Protein AF-A0A931JUG2-F1 (afdb_monomer_lite)

Radius of gyration: 24.31 Å; chains: 1; bounding box: 67×38×61 Å

Sequence (208 aa):
MTGSAPKPSRPRKLMSGTVVGLIVGVFFTAPLVTIIGTASPLVIGTLVIGGIVVSAGVQTYLRQRELDAGERPRWWPLQSVPLATPRERAMRRLIRINLGVIGLAVGVMLVSVLQFHHPAGAIAGVPIIWLSVMVMLAITTKLSAAHYAALQQLRREGYRVCPGCEYDLQAQPPGPGVCPECGRAFDEAGLRERWERIYELLQRKPGP

Structure (mmCIF, N/CA/C/O backbone):
data_AF-A0A931JUG2-F1
#
_entry.id   AF-A0A931JUG2-F1
#
loop_
_atom_site.group_PDB
_atom_site.id
_atom_site.type_symbol
_atom_site.label_atom_id
_atom_site.label_alt_id
_atom_site.label_comp_id
_atom_site.label_asym_id
_atom_site.label_entity_id
_atom_site.label_seq_id
_atom_site.pdbx_PDB_ins_code
_atom_site.Cartn_x
_atom_site.Cartn_y
_atom_site.Cartn_z
_atom_site.occupancy
_atom_site.B_iso_or_equiv
_atom_site.auth_seq_id
_atom_site.auth_comp_id
_atom_site.auth_asym_id
_atom_site.auth_atom_id
_atom_site.pdbx_PDB_model_num
ATOM 1 N N . MET A 1 1 ? -41.102 -17.499 15.505 1.00 44.03 1 MET A N 1
ATOM 2 C CA . MET A 1 1 ? -40.691 -17.306 14.098 1.00 44.03 1 MET A CA 1
ATOM 3 C C . MET A 1 1 ? -39.197 -17.581 14.001 1.00 44.03 1 MET A C 1
ATOM 5 O O . MET A 1 1 ? -38.387 -16.709 14.274 1.00 44.03 1 MET A O 1
ATOM 9 N N . THR A 1 2 ? -38.836 -18.834 13.749 1.00 44.00 2 THR A N 1
ATOM 10 C CA . THR A 1 2 ? -37.457 -19.333 13.703 1.00 44.00 2 THR A CA 1
ATOM 11 C C . THR A 1 2 ? -36.944 -19.232 12.268 1.00 44.00 2 THR A C 1
ATOM 13 O O . THR A 1 2 ? -37.261 -20.062 11.421 1.00 44.00 2 THR A O 1
ATOM 16 N N . GLY A 1 3 ? -36.199 -18.166 11.970 1.00 48.88 3 GLY A N 1
ATOM 17 C CA . GLY A 1 3 ? -35.571 -17.970 10.665 1.00 48.88 3 GLY A CA 1
ATOM 18 C C . GLY A 1 3 ? -34.455 -18.990 10.449 1.00 48.88 3 GLY A C 1
ATOM 19 O O . GLY A 1 3 ? -33.405 -18.910 11.081 1.00 48.88 3 GLY A O 1
ATOM 20 N N . SER A 1 4 ? -34.692 -19.964 9.573 1.00 50.19 4 SER A N 1
ATOM 21 C CA . SER A 1 4 ? -33.701 -20.955 9.157 1.00 50.19 4 SER A CA 1
ATOM 22 C C . SER A 1 4 ? -32.541 -20.280 8.423 1.00 50.19 4 SER A C 1
ATOM 24 O O . SER A 1 4 ? -32.748 -19.624 7.401 1.00 50.19 4 SER A O 1
ATOM 26 N N . ALA A 1 5 ? -31.323 -20.461 8.934 1.00 54.84 5 ALA A N 1
ATOM 27 C CA . ALA A 1 5 ? -30.103 -19.967 8.308 1.00 54.84 5 ALA A CA 1
ATOM 28 C C . ALA A 1 5 ? -29.904 -20.579 6.900 1.00 54.84 5 ALA A C 1
ATOM 30 O O . ALA A 1 5 ? -30.139 -21.778 6.712 1.00 54.84 5 ALA A O 1
ATOM 31 N N . PRO A 1 6 ? -29.468 -19.788 5.901 1.00 58.84 6 PRO A N 1
ATOM 32 C CA . PRO A 1 6 ? -29.265 -20.271 4.540 1.00 58.84 6 PRO A CA 1
ATOM 33 C C . PRO A 1 6 ? -28.102 -21.270 4.465 1.00 58.84 6 PRO A C 1
ATOM 35 O O . PRO A 1 6 ? -27.009 -21.037 4.978 1.00 58.84 6 PRO A O 1
ATOM 38 N N . LYS A 1 7 ? -28.357 -22.400 3.798 1.00 54.00 7 LYS A N 1
ATOM 39 C CA . LYS A 1 7 ? -27.412 -23.506 3.605 1.00 54.00 7 LYS A CA 1
ATOM 40 C C . LYS A 1 7 ? -26.278 -23.067 2.655 1.00 54.00 7 LYS A C 1
ATOM 42 O O . LYS A 1 7 ? -26.589 -22.588 1.562 1.00 54.00 7 LYS A O 1
ATOM 47 N N . PRO A 1 8 ? -24.991 -23.231 3.014 1.00 50.06 8 PRO A N 1
ATOM 48 C CA . PRO A 1 8 ? -23.878 -22.810 2.165 1.00 50.06 8 PRO A CA 1
ATOM 49 C C . PRO A 1 8 ? -23.849 -23.615 0.857 1.00 50.06 8 PRO A C 1
ATOM 51 O O . PRO A 1 8 ? -23.878 -24.850 0.856 1.00 50.06 8 PRO A O 1
ATOM 54 N N . SER A 1 9 ? -23.824 -22.904 -0.271 1.00 61.84 9 SER A N 1
ATOM 55 C CA . SER A 1 9 ? -23.744 -23.480 -1.613 1.00 61.84 9 SER A CA 1
ATOM 56 C C . SER A 1 9 ? -22.363 -24.091 -1.849 1.00 61.84 9 SER A C 1
ATOM 58 O O . SER A 1 9 ? -21.352 -23.417 -1.665 1.00 61.84 9 SER A O 1
ATOM 60 N N . ARG A 1 10 ? -22.317 -25.358 -2.282 1.00 52.53 10 ARG A N 1
ATOM 61 C CA . ARG A 1 10 ? -21.065 -26.065 -2.596 1.00 52.53 10 ARG A CA 1
ATOM 62 C C . ARG A 1 10 ? -20.253 -25.302 -3.659 1.00 52.53 10 ARG A C 1
ATOM 64 O O . ARG A 1 10 ? -20.841 -24.881 -4.659 1.00 52.53 10 ARG A O 1
ATOM 71 N N . PRO A 1 11 ? -18.924 -25.175 -3.499 1.00 47.56 11 PRO A N 1
ATOM 72 C CA . PRO A 1 11 ? -18.083 -24.484 -4.467 1.00 47.56 11 PRO A CA 1
ATOM 73 C C . PRO A 1 11 ? -18.093 -25.218 -5.815 1.00 47.56 11 PRO A C 1
ATOM 75 O O . PRO A 1 11 ? -17.872 -26.431 -5.893 1.00 47.56 11 PRO A O 1
ATOM 78 N N . ARG A 1 12 ? -18.362 -24.471 -6.895 1.00 54.41 12 ARG A N 1
ATOM 79 C CA . ARG A 1 12 ? -18.173 -24.938 -8.276 1.00 54.41 12 ARG A CA 1
ATOM 80 C C . ARG A 1 12 ? -16.692 -25.251 -8.472 1.00 54.41 12 ARG A C 1
ATOM 82 O O . ARG A 1 12 ? -15.850 -24.399 -8.208 1.00 54.41 12 ARG A O 1
ATOM 89 N N . LYS A 1 13 ? -16.388 -26.454 -8.969 1.00 46.09 13 LYS A N 1
ATOM 90 C CA . LYS A 1 13 ? -15.042 -26.841 -9.405 1.00 46.09 13 LYS A CA 1
ATOM 91 C C . LYS A 1 13 ? -14.600 -25.888 -10.520 1.00 46.09 13 LYS A C 1
ATOM 93 O O . LYS A 1 13 ? -15.065 -25.999 -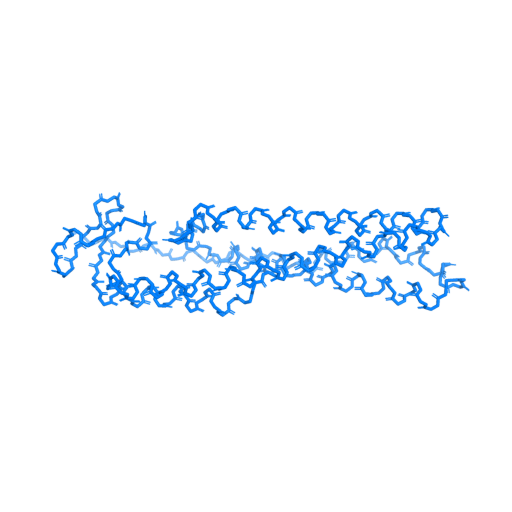11.652 1.00 46.09 13 LYS A O 1
ATOM 98 N N . LEU A 1 14 ? -13.761 -24.920 -10.162 1.00 50.09 14 LEU A N 1
ATOM 99 C CA . LEU A 1 14 ? -13.086 -24.022 -11.088 1.00 50.09 14 LEU A CA 1
ATOM 100 C C . LEU A 1 14 ? -12.082 -24.868 -11.883 1.00 50.09 14 LEU A C 1
ATOM 102 O O . LEU A 1 14 ? -11.294 -25.605 -11.291 1.00 50.09 14 LEU A O 1
ATOM 106 N N . MET A 1 15 ? -12.157 -24.816 -13.214 1.00 44.69 15 MET A N 1
ATOM 107 C CA . MET A 1 15 ? -11.188 -25.471 -14.097 1.00 44.69 15 MET A CA 1
ATOM 108 C C . MET A 1 15 ? -9.774 -25.018 -13.712 1.00 44.69 15 MET A C 1
ATOM 110 O O . MET A 1 15 ? -9.545 -23.824 -13.520 1.00 44.69 15 MET A O 1
ATOM 114 N N . SER A 1 16 ? -8.847 -25.968 -13.552 1.00 46.16 16 SER A N 1
ATOM 115 C CA . SER A 1 16 ? -7.499 -25.671 -13.072 1.00 46.16 16 SER A CA 1
ATOM 116 C C . SER A 1 16 ? -6.763 -24.768 -14.065 1.00 46.16 16 SER A C 1
ATOM 118 O O . SER A 1 16 ? -6.760 -25.009 -15.274 1.00 46.16 16 SER A O 1
ATOM 120 N N . GLY A 1 17 ? -6.096 -23.733 -13.545 1.00 42.34 17 GLY A N 1
ATOM 121 C CA . GLY A 1 17 ? -5.272 -22.780 -14.304 1.00 42.34 17 GLY A CA 1
ATOM 122 C C . GLY A 1 17 ? -4.086 -23.401 -15.060 1.00 42.34 17 GLY A C 1
ATOM 123 O O . GLY A 1 17 ? -3.312 -22.691 -15.695 1.00 42.34 17 GLY A O 1
ATOM 124 N N . THR A 1 18 ? -3.953 -24.727 -15.040 1.00 48.47 18 THR A N 1
ATOM 125 C CA . THR A 1 18 ? -2.921 -25.505 -15.729 1.00 48.47 18 THR A CA 1
ATOM 126 C C . THR A 1 18 ? -3.023 -25.393 -17.255 1.00 48.47 18 THR A C 1
ATOM 128 O O . THR A 1 18 ? -2.007 -25.468 -17.939 1.00 48.47 18 THR A O 1
ATOM 131 N N . VAL A 1 19 ? -4.219 -25.150 -17.805 1.00 48.41 19 VAL A N 1
ATOM 132 C CA . VAL A 1 19 ? -4.425 -25.086 -19.266 1.00 48.41 19 VAL A CA 1
ATOM 133 C C . VAL A 1 19 ? -3.944 -23.757 -19.869 1.00 48.41 19 VAL A C 1
ATOM 135 O O . VAL A 1 19 ? -3.497 -23.726 -21.011 1.00 48.41 19 VAL A O 1
ATOM 138 N N . VAL A 1 20 ? -3.943 -22.660 -19.102 1.00 47.69 20 VAL A N 1
ATOM 139 C CA . VAL A 1 20 ? -3.528 -21.338 -19.617 1.00 47.69 20 VAL A CA 1
ATOM 140 C C . VAL A 1 20 ? -2.001 -21.210 -19.697 1.00 47.69 20 VAL A C 1
ATOM 142 O O . VAL A 1 20 ? -1.489 -20.586 -20.624 1.00 47.69 20 VAL A O 1
ATOM 145 N N . GLY A 1 21 ? -1.254 -21.862 -18.797 1.00 43.41 21 GLY A N 1
ATOM 146 C CA . GLY A 1 21 ? 0.216 -21.872 -18.841 1.00 43.41 21 GLY A CA 1
ATOM 147 C C . GLY A 1 21 ? 0.797 -22.601 -20.060 1.00 43.41 21 GLY A C 1
ATOM 148 O O . GLY A 1 21 ? 1.866 -22.240 -20.545 1.00 43.41 21 GLY A O 1
ATOM 149 N N . LEU A 1 22 ? 0.071 -23.582 -20.602 1.00 46.44 22 LEU A N 1
ATOM 150 C CA . LEU A 1 22 ? 0.542 -24.413 -21.714 1.00 46.44 22 LEU A CA 1
ATOM 151 C C . LEU A 1 22 ? 0.428 -23.712 -23.078 1.00 46.44 22 LEU A C 1
ATOM 153 O O . LEU A 1 22 ? 1.230 -23.974 -23.968 1.00 46.44 22 LEU A O 1
ATOM 157 N N . ILE A 1 23 ? -0.500 -22.761 -23.235 1.00 47.75 23 ILE A N 1
ATOM 158 C CA . ILE A 1 23 ? -0.694 -22.039 -24.506 1.00 47.75 23 ILE A CA 1
ATOM 159 C C . ILE A 1 23 ? 0.359 -20.931 -24.695 1.00 47.75 23 ILE A C 1
ATOM 161 O O . ILE A 1 23 ? 0.773 -20.661 -25.820 1.00 47.75 23 ILE A O 1
ATOM 165 N N . VAL A 1 24 ? 0.871 -20.339 -23.609 1.00 48.78 24 VAL A N 1
ATOM 166 C CA . VAL A 1 24 ? 1.926 -19.308 -23.686 1.00 48.78 24 VAL A CA 1
ATOM 167 C C . VAL A 1 24 ? 3.314 -19.923 -23.934 1.00 48.78 24 VAL A C 1
ATOM 169 O O . VAL A 1 24 ? 4.156 -19.297 -24.572 1.00 48.78 24 VAL A O 1
ATOM 172 N N . GLY A 1 25 ? 3.551 -21.167 -23.501 1.00 44.25 25 GLY A N 1
ATOM 173 C CA . GLY A 1 25 ? 4.847 -21.841 -23.662 1.00 44.25 25 GLY A CA 1
ATOM 174 C C . GLY A 1 25 ? 5.171 -22.314 -25.086 1.00 44.25 25 GLY A C 1
ATOM 175 O O . GLY A 1 25 ? 6.343 -22.423 -25.433 1.00 44.25 25 GLY A O 1
ATOM 176 N N . VAL A 1 26 ? 4.167 -22.576 -25.929 1.00 47.78 26 VAL A N 1
ATOM 177 C CA . VAL A 1 26 ? 4.385 -23.235 -27.235 1.00 47.78 26 VAL A CA 1
ATOM 178 C C . VAL A 1 26 ? 4.682 -22.245 -28.371 1.00 47.78 26 VAL A C 1
ATOM 180 O O . VAL A 1 26 ? 5.360 -22.604 -29.328 1.00 47.78 26 VAL A O 1
ATOM 183 N N . PHE A 1 27 ? 4.282 -20.975 -28.257 1.00 46.78 27 PHE A N 1
ATOM 184 C CA . PHE A 1 27 ? 4.549 -19.979 -29.309 1.00 46.78 27 PHE A CA 1
ATOM 185 C C . PHE A 1 27 ? 5.927 -19.300 -29.222 1.00 46.78 27 PHE A C 1
ATOM 187 O O . PHE A 1 27 ? 6.299 -18.580 -30.144 1.00 46.78 27 PHE A O 1
ATOM 194 N N . PHE A 1 28 ? 6.710 -19.540 -28.162 1.00 47.69 28 PHE A N 1
ATOM 195 C CA . PHE A 1 28 ? 8.000 -18.863 -27.949 1.00 47.69 28 PHE A CA 1
ATOM 196 C C . PHE A 1 28 ? 9.246 -19.730 -28.178 1.00 47.69 28 PHE A C 1
ATOM 198 O O . PHE A 1 28 ? 10.356 -19.203 -28.183 1.00 47.69 28 PHE A O 1
ATOM 205 N N . THR A 1 29 ? 9.108 -21.042 -28.379 1.00 48.44 29 THR A N 1
ATOM 206 C CA . THR A 1 29 ? 10.270 -21.946 -28.464 1.00 48.44 29 THR A CA 1
ATOM 207 C C . THR A 1 29 ? 10.808 -22.137 -29.882 1.00 48.44 29 THR A C 1
ATOM 209 O O . THR A 1 29 ? 11.997 -22.403 -30.038 1.00 48.44 29 THR A O 1
ATOM 212 N N . ALA A 1 30 ? 9.995 -21.939 -30.924 1.00 46.84 30 ALA A N 1
ATOM 213 C CA . ALA A 1 30 ? 10.420 -22.171 -32.307 1.00 46.84 30 ALA A CA 1
ATOM 214 C C . ALA A 1 30 ? 11.448 -21.151 -32.862 1.00 46.84 30 ALA A C 1
ATOM 216 O O . ALA A 1 30 ? 12.361 -21.588 -33.559 1.00 46.84 30 ALA A O 1
ATOM 217 N N . PRO A 1 31 ? 11.401 -19.836 -32.547 1.00 50.91 31 PRO A N 1
ATOM 218 C CA . PRO A 1 31 ? 12.440 -18.901 -32.999 1.00 50.91 31 PRO A CA 1
ATOM 219 C C . PRO A 1 31 ? 13.636 -18.767 -32.035 1.00 50.91 31 PRO A C 1
ATOM 221 O O . PRO A 1 31 ? 14.606 -18.089 -32.366 1.00 50.91 31 PRO A O 1
ATOM 224 N N . LEU A 1 32 ? 13.605 -19.385 -30.845 1.00 49.28 32 LEU A N 1
ATOM 225 C CA . LEU A 1 32 ? 14.649 -19.179 -29.829 1.00 49.28 32 LEU A CA 1
ATOM 226 C C . LEU A 1 32 ? 15.961 -19.914 -30.160 1.00 49.28 32 LEU A C 1
ATOM 228 O O . LEU A 1 32 ? 17.042 -19.432 -29.831 1.00 49.28 32 LEU A O 1
ATOM 232 N N . VAL A 1 33 ? 15.885 -21.067 -30.832 1.00 53.22 33 VAL A N 1
ATOM 233 C CA . VAL A 1 33 ? 17.054 -21.937 -31.067 1.00 53.22 33 VAL A CA 1
ATOM 234 C C . VAL A 1 33 ? 18.042 -21.325 -32.066 1.00 53.22 33 VAL A C 1
ATOM 236 O O . VAL A 1 33 ? 19.247 -21.518 -31.930 1.00 53.22 33 VAL A O 1
ATOM 239 N N . THR A 1 34 ? 17.575 -20.512 -33.015 1.00 55.12 34 THR A N 1
ATOM 240 C CA . THR A 1 34 ? 18.445 -19.842 -33.996 1.00 55.12 34 THR A CA 1
ATOM 241 C C . THR A 1 34 ? 19.162 -18.609 -33.437 1.00 55.12 34 THR A C 1
ATOM 243 O O . THR A 1 34 ? 20.226 -18.260 -33.939 1.00 55.12 34 THR A O 1
ATOM 246 N N . ILE A 1 35 ? 18.644 -17.975 -32.378 1.00 53.97 35 ILE A N 1
ATOM 247 C CA . ILE A 1 35 ? 19.253 -16.775 -31.765 1.00 53.97 35 ILE A CA 1
ATOM 248 C C . ILE A 1 35 ? 20.336 -17.147 -30.732 1.00 53.97 35 ILE A C 1
ATOM 250 O O . ILE A 1 35 ? 21.305 -16.411 -30.544 1.00 53.97 35 ILE A O 1
ATOM 254 N N . ILE A 1 36 ? 20.232 -18.319 -30.095 1.00 53.19 36 ILE A N 1
ATOM 255 C CA . ILE A 1 36 ? 21.192 -18.778 -29.070 1.00 53.19 36 ILE A CA 1
ATOM 256 C C . ILE A 1 36 ? 22.596 -19.031 -29.652 1.00 53.19 36 ILE A C 1
ATOM 258 O O . ILE A 1 36 ? 23.580 -18.941 -28.923 1.00 53.19 36 ILE A O 1
ATOM 262 N N . GLY A 1 37 ? 22.719 -19.276 -30.961 1.00 55.59 37 GLY A N 1
ATOM 263 C CA . GLY A 1 37 ? 24.014 -19.518 -31.606 1.00 55.59 37 GLY A CA 1
ATOM 264 C C . GLY A 1 37 ? 24.953 -18.303 -31.664 1.00 55.59 37 GLY A C 1
ATOM 265 O O . GLY A 1 37 ? 26.159 -18.492 -31.796 1.00 55.59 37 GLY A O 1
ATOM 266 N N . THR A 1 38 ? 24.438 -17.071 -31.561 1.00 60.41 38 THR A N 1
ATOM 267 C CA . THR A 1 38 ? 25.243 -15.835 -31.688 1.00 60.41 38 THR A CA 1
ATOM 268 C C . THR A 1 38 ? 25.063 -14.843 -30.540 1.00 60.41 38 THR A C 1
ATOM 270 O O . THR A 1 38 ? 25.832 -13.886 -30.428 1.00 60.41 38 THR A O 1
ATOM 273 N N . ALA A 1 39 ? 24.076 -15.048 -29.665 1.00 57.44 39 ALA A N 1
ATOM 274 C CA . ALA A 1 39 ? 23.864 -14.184 -28.513 1.00 57.44 39 ALA A CA 1
ATOM 275 C C . ALA A 1 39 ? 24.980 -14.369 -27.471 1.00 57.44 39 ALA A C 1
ATOM 277 O O . ALA A 1 39 ? 25.312 -15.486 -27.076 1.00 57.44 39 ALA A O 1
ATOM 278 N N . SER A 1 40 ? 25.541 -13.261 -26.979 1.00 71.50 40 SER A N 1
ATOM 279 C CA . SER A 1 40 ? 26.502 -13.326 -25.879 1.00 71.50 40 SER A CA 1
ATOM 280 C C . SER A 1 40 ? 25.819 -13.879 -24.615 1.00 71.50 40 SER A C 1
ATOM 282 O O . SER A 1 40 ? 24.638 -13.601 -24.374 1.00 71.50 40 SER A O 1
ATOM 284 N N . PRO A 1 41 ? 26.538 -14.629 -23.761 1.00 69.62 41 PRO A N 1
ATOM 285 C CA . PRO A 1 41 ? 25.971 -15.217 -22.542 1.00 69.62 41 PRO A CA 1
ATOM 286 C C . PRO A 1 41 ? 25.335 -14.176 -21.600 1.00 69.62 41 PRO A C 1
ATOM 288 O O . PRO A 1 41 ? 24.419 -14.497 -20.845 1.00 69.62 41 PRO A O 1
ATOM 291 N N . LEU A 1 42 ? 25.752 -12.907 -21.696 1.00 66.00 42 LEU A N 1
ATOM 292 C CA . LEU A 1 42 ? 25.154 -11.781 -20.972 1.00 66.00 42 LEU A CA 1
ATOM 293 C C . LEU A 1 42 ? 23.707 -11.480 -21.403 1.00 66.00 42 LEU A C 1
ATOM 295 O O . LEU A 1 42 ? 22.870 -11.179 -20.549 1.00 66.00 42 LEU A O 1
ATOM 299 N N . VAL A 1 43 ? 23.395 -11.591 -22.698 1.00 64.88 43 VAL A N 1
ATOM 300 C CA . VAL A 1 43 ? 22.039 -11.367 -23.238 1.00 64.88 43 VAL A CA 1
ATOM 301 C C . VAL A 1 43 ? 21.098 -12.495 -22.813 1.00 64.88 43 VAL A C 1
ATOM 303 O O . VAL A 1 43 ? 19.961 -12.251 -22.408 1.00 64.88 43 VAL A O 1
ATOM 306 N N . ILE A 1 44 ? 21.593 -13.735 -22.826 1.00 68.31 44 ILE A N 1
ATOM 307 C CA . ILE A 1 44 ? 20.825 -14.904 -22.377 1.00 68.31 44 ILE A CA 1
ATOM 308 C C . ILE A 1 44 ? 20.500 -14.774 -20.882 1.00 68.31 44 ILE A C 1
ATOM 310 O O . ILE A 1 44 ? 19.348 -14.948 -20.483 1.00 68.31 44 ILE A O 1
ATOM 314 N N . GLY A 1 45 ? 21.483 -14.384 -20.062 1.00 68.38 45 GLY A N 1
ATOM 315 C CA . GLY A 1 45 ? 21.279 -14.166 -18.629 1.00 68.38 45 GLY A CA 1
ATOM 316 C C . GLY A 1 45 ? 20.218 -13.101 -18.325 1.00 68.38 45 GLY A C 1
ATOM 317 O O . GLY A 1 45 ? 19.359 -13.313 -17.469 1.00 68.38 45 GLY A O 1
ATOM 318 N N . THR A 1 46 ? 20.215 -11.982 -19.055 1.00 65.69 46 THR A N 1
ATOM 319 C CA . THR A 1 46 ? 19.239 -10.897 -18.834 1.00 65.69 46 THR A CA 1
ATOM 320 C C . THR A 1 46 ? 17.817 -11.283 -19.239 1.00 65.69 46 THR A C 1
ATOM 322 O O . THR A 1 46 ? 16.876 -10.948 -18.516 1.00 65.69 46 THR A O 1
ATOM 325 N N . LEU A 1 47 ? 17.640 -12.033 -20.331 1.00 66.62 47 LEU A N 1
ATOM 326 C CA . LEU A 1 47 ? 16.323 -12.531 -20.748 1.00 66.62 47 LEU A CA 1
ATOM 327 C C . LEU A 1 47 ? 15.746 -13.550 -19.759 1.00 66.62 47 LEU A C 1
ATOM 329 O O . LEU A 1 47 ? 14.561 -13.475 -19.427 1.00 66.62 47 LEU A O 1
ATOM 333 N N . VAL A 1 48 ? 16.577 -14.460 -19.242 1.00 71.50 48 VAL A N 1
ATOM 334 C CA . VAL A 1 48 ? 16.152 -15.444 -18.233 1.00 71.50 48 VAL A CA 1
ATOM 335 C C . VAL A 1 48 ? 15.723 -14.742 -16.944 1.00 71.50 48 VAL A C 1
ATOM 337 O O . VAL A 1 48 ? 14.643 -15.023 -16.424 1.00 71.50 48 VAL A O 1
ATOM 340 N N . ILE A 1 49 ? 16.509 -13.774 -16.462 1.00 67.19 49 ILE A N 1
ATOM 341 C CA . ILE A 1 49 ? 16.165 -13.000 -15.258 1.00 67.19 49 ILE A CA 1
ATOM 342 C C . ILE A 1 49 ? 14.869 -12.204 -15.476 1.00 67.19 49 ILE A C 1
ATOM 344 O O . ILE A 1 49 ? 13.982 -12.236 -14.623 1.00 67.19 49 ILE A O 1
ATOM 348 N N . GLY A 1 50 ? 14.712 -11.547 -16.630 1.00 63.69 50 GLY A N 1
ATOM 349 C CA . GLY A 1 50 ? 13.491 -10.813 -16.973 1.00 63.69 50 GLY A CA 1
ATOM 350 C C . GLY A 1 50 ? 12.248 -11.708 -17.016 1.00 63.69 50 GLY A C 1
ATOM 351 O O . GLY A 1 50 ? 11.221 -11.363 -16.430 1.00 63.69 50 GLY A O 1
ATOM 352 N N . GLY A 1 51 ? 12.350 -12.888 -17.635 1.00 66.50 51 GLY A N 1
ATOM 353 C CA . GLY A 1 51 ? 11.265 -13.872 -17.686 1.00 66.50 51 GLY A CA 1
ATOM 354 C C . GLY A 1 51 ? 10.862 -14.388 -16.303 1.00 66.50 51 GLY A C 1
ATOM 355 O O . GLY A 1 51 ? 9.669 -14.502 -16.017 1.00 66.50 51 GLY A O 1
ATOM 356 N N . ILE A 1 52 ? 11.833 -14.628 -15.416 1.00 69.38 52 ILE A N 1
ATOM 357 C CA . ILE A 1 52 ? 11.575 -15.048 -14.030 1.00 69.38 52 ILE A CA 1
ATOM 358 C C . ILE A 1 52 ? 10.842 -13.948 -13.255 1.00 69.38 52 ILE A C 1
ATOM 360 O O . ILE A 1 52 ? 9.855 -14.243 -12.584 1.00 69.38 52 ILE A O 1
ATOM 364 N N . VAL A 1 53 ? 11.263 -12.684 -13.378 1.00 68.06 53 VAL A N 1
ATOM 365 C CA . VAL A 1 53 ? 10.619 -11.553 -12.683 1.00 68.06 53 VAL A CA 1
ATOM 366 C C . VAL A 1 53 ? 9.188 -11.332 -13.178 1.00 68.06 53 VAL A C 1
ATOM 368 O O . VAL A 1 53 ? 8.276 -11.172 -12.366 1.00 68.06 53 VAL A O 1
ATOM 371 N N . VAL A 1 54 ? 8.962 -11.375 -14.496 1.00 67.94 54 VAL A N 1
ATOM 372 C CA . VAL A 1 54 ? 7.616 -11.229 -15.074 1.00 67.94 54 VAL A CA 1
ATOM 373 C C . VAL A 1 54 ? 6.726 -12.406 -14.679 1.00 67.94 54 VAL A C 1
ATOM 375 O O . VAL A 1 54 ? 5.598 -12.190 -14.245 1.00 67.94 54 VAL A O 1
ATOM 378 N N . SER A 1 55 ? 7.229 -13.639 -14.765 1.00 68.50 55 SER A N 1
ATOM 379 C CA . SER A 1 55 ? 6.488 -14.839 -14.359 1.00 68.50 55 SER A CA 1
ATOM 380 C C . SER A 1 55 ? 6.129 -14.807 -12.873 1.00 68.50 55 SER A C 1
ATOM 382 O O . SER A 1 55 ? 4.978 -15.061 -12.520 1.00 68.50 55 SER A O 1
ATOM 384 N N . ALA A 1 56 ? 7.066 -14.405 -12.008 1.00 64.88 56 ALA A N 1
ATOM 385 C CA . ALA A 1 56 ? 6.819 -14.237 -10.581 1.00 64.88 56 ALA A CA 1
ATOM 386 C C . ALA A 1 56 ? 5.748 -13.171 -10.319 1.00 64.88 56 ALA A C 1
ATOM 388 O O . ALA A 1 56 ? 4.829 -13.433 -9.549 1.00 64.88 56 ALA A O 1
ATOM 389 N N . GLY A 1 57 ? 5.813 -12.023 -11.007 1.00 64.00 57 GLY A N 1
ATOM 390 C CA . GLY A 1 57 ? 4.813 -10.954 -10.915 1.00 64.00 57 GLY A CA 1
ATOM 391 C C . GLY A 1 57 ? 3.425 -11.364 -11.421 1.00 64.00 57 GLY A C 1
ATOM 392 O O . GLY A 1 57 ? 2.407 -11.038 -10.808 1.00 64.00 57 GLY A O 1
ATOM 393 N N . VAL A 1 58 ? 3.361 -12.122 -12.519 1.00 66.88 58 VAL A N 1
ATOM 394 C CA . VAL A 1 58 ? 2.104 -12.669 -13.052 1.00 66.88 58 VAL A CA 1
ATOM 395 C C . VAL A 1 58 ? 1.545 -13.737 -12.114 1.00 66.88 58 VAL A C 1
ATOM 397 O O . VAL A 1 58 ? 0.343 -13.739 -11.854 1.00 66.88 58 VAL A O 1
ATOM 400 N N . GLN A 1 59 ? 2.385 -14.608 -11.547 1.00 70.06 59 GLN A N 1
ATOM 401 C CA . GLN A 1 59 ? 1.947 -15.598 -10.564 1.00 70.06 59 GLN A CA 1
ATOM 402 C C . GLN A 1 59 ? 1.443 -14.952 -9.277 1.00 70.06 59 GLN A C 1
ATOM 404 O O . GLN A 1 59 ? 0.393 -15.365 -8.790 1.00 70.06 59 GLN A O 1
ATOM 409 N N . THR A 1 60 ? 2.124 -13.944 -8.725 1.00 69.44 60 THR A N 1
ATOM 410 C CA . THR A 1 60 ? 1.602 -13.219 -7.557 1.00 69.44 60 THR A CA 1
ATOM 411 C C . THR A 1 60 ? 0.305 -12.507 -7.897 1.00 69.44 60 THR A C 1
ATOM 413 O O . THR A 1 60 ? -0.627 -12.582 -7.102 1.00 69.44 60 THR A O 1
ATOM 416 N N . TYR A 1 61 ? 0.181 -11.904 -9.083 1.00 70.44 61 TYR A N 1
ATOM 417 C CA . TYR A 1 61 ? -1.073 -11.297 -9.531 1.00 70.44 61 TYR A CA 1
ATOM 418 C C . TYR A 1 61 ? -2.220 -12.315 -9.640 1.00 70.44 61 TYR A C 1
ATOM 420 O O . TYR A 1 61 ? -3.308 -12.078 -9.113 1.00 70.44 61 TYR A O 1
ATOM 428 N N . LEU A 1 62 ? -1.990 -13.463 -10.280 1.00 69.62 62 LEU A N 1
ATOM 429 C CA . LEU A 1 62 ? -3.000 -14.515 -10.434 1.00 69.62 62 LEU A CA 1
ATOM 430 C C . LEU A 1 62 ? -3.349 -15.166 -9.095 1.00 69.62 62 LEU A C 1
ATOM 432 O O . LEU A 1 62 ? -4.526 -15.374 -8.816 1.00 69.62 62 LEU A O 1
ATOM 436 N N . ARG A 1 63 ? -2.364 -15.395 -8.224 1.00 71.00 63 ARG A N 1
ATOM 437 C CA . ARG A 1 63 ? -2.585 -15.903 -6.866 1.00 71.00 63 ARG A CA 1
ATOM 438 C C . ARG A 1 63 ? -3.372 -14.908 -6.020 1.00 71.00 63 ARG A C 1
ATOM 440 O O . ARG A 1 63 ? -4.272 -15.306 -5.288 1.00 71.00 63 ARG A O 1
ATOM 447 N N . GLN A 1 64 ? -3.087 -13.613 -6.157 1.00 66.56 64 GLN A N 1
ATOM 448 C CA . GLN A 1 64 ? -3.879 -12.556 -5.534 1.00 66.56 64 GLN A CA 1
ATOM 449 C C . GLN A 1 64 ? -5.318 -12.585 -6.061 1.00 66.56 64 GLN A C 1
ATOM 451 O O . GLN A 1 64 ? -6.247 -12.473 -5.272 1.00 66.56 64 GLN A O 1
ATOM 456 N N . ARG A 1 65 ? -5.505 -12.804 -7.370 1.00 66.38 65 ARG A N 1
ATOM 457 C CA . ARG A 1 65 ? -6.818 -12.922 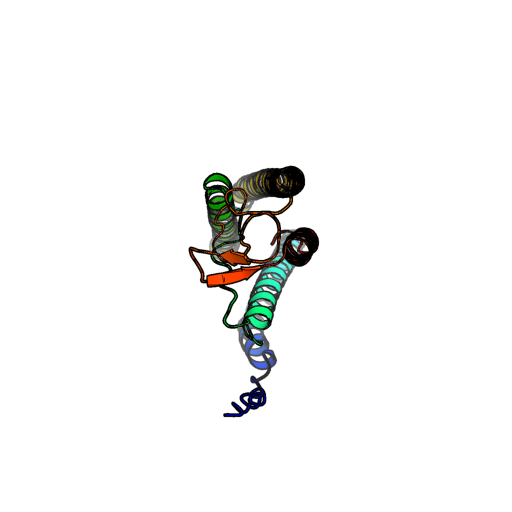-8.019 1.00 66.38 65 ARG A CA 1
ATOM 458 C C . ARG A 1 65 ? -7.597 -14.170 -7.580 1.00 66.38 65 ARG A C 1
ATOM 460 O O . ARG A 1 65 ? -8.815 -14.093 -7.467 1.00 66.38 65 ARG A O 1
ATOM 467 N N . GLU A 1 66 ? -6.929 -15.295 -7.339 1.00 67.69 66 GLU A N 1
ATOM 468 C CA . GLU A 1 66 ? -7.546 -16.534 -6.842 1.00 67.69 66 GLU A CA 1
ATOM 469 C C . GLU A 1 66 ? -7.944 -16.429 -5.366 1.00 67.69 66 GLU A C 1
ATOM 471 O O . GLU A 1 66 ? -9.068 -16.791 -5.016 1.00 67.69 66 GLU A O 1
ATOM 476 N N . LEU A 1 67 ? -7.079 -15.850 -4.522 1.00 59.38 67 LEU A N 1
ATOM 477 C CA . LEU A 1 67 ? -7.427 -15.482 -3.140 1.00 59.38 67 LEU A CA 1
ATOM 478 C C . LEU A 1 67 ? -8.623 -14.519 -3.110 1.00 59.38 67 LEU A C 1
ATOM 480 O O . LEU A 1 67 ? -9.491 -14.607 -2.249 1.00 59.38 67 LEU A O 1
ATOM 484 N N . ASP A 1 68 ? -8.697 -13.645 -4.105 1.00 53.62 68 ASP A N 1
ATOM 485 C CA . ASP A 1 68 ? -9.806 -12.735 -4.342 1.00 53.62 68 ASP A CA 1
ATOM 486 C C . ASP A 1 68 ? -11.052 -13.400 -4.966 1.00 53.62 68 ASP A C 1
ATOM 488 O O . ASP A 1 68 ? -12.098 -12.752 -5.028 1.00 53.62 68 ASP A O 1
ATOM 492 N N . ALA A 1 69 ? -10.974 -14.625 -5.492 1.00 57.38 69 ALA A N 1
ATOM 493 C CA . ALA A 1 69 ? -12.086 -15.313 -6.164 1.00 57.38 69 ALA A CA 1
ATOM 494 C C . ALA A 1 69 ? -12.763 -16.364 -5.267 1.00 57.38 69 ALA A C 1
ATOM 496 O O . ALA A 1 69 ? -13.949 -16.650 -5.443 1.00 57.38 69 ALA A O 1
ATOM 497 N N . GLY A 1 70 ? -12.037 -16.920 -4.296 1.00 49.34 70 GLY A N 1
ATOM 498 C CA . GLY A 1 70 ? -12.487 -18.014 -3.434 1.00 49.34 70 GLY A CA 1
ATOM 499 C C . GLY A 1 70 ? -13.287 -17.587 -2.202 1.00 49.34 70 GLY A C 1
ATOM 500 O O . GLY A 1 70 ? -12.926 -17.984 -1.115 1.00 49.34 70 GLY A O 1
ATOM 501 N N . GLU A 1 71 ? -14.374 -16.828 -2.361 1.00 46.38 71 GLU A N 1
ATOM 502 C CA . GLU A 1 71 ? -15.131 -16.179 -1.266 1.00 46.38 71 GLU A CA 1
ATOM 503 C C . GLU A 1 71 ? -14.460 -14.898 -0.759 1.00 46.38 71 GLU A C 1
ATOM 505 O O . GLU A 1 71 ? -13.912 -14.834 0.339 1.00 46.38 71 GLU A O 1
ATOM 510 N N . ARG A 1 72 ? -14.609 -13.795 -1.509 1.00 43.44 72 ARG A N 1
ATOM 511 C CA . ARG A 1 72 ? -14.629 -12.496 -0.826 1.00 43.44 72 ARG A CA 1
ATOM 512 C C . ARG A 1 72 ? -15.847 -12.526 0.087 1.00 43.44 72 ARG A C 1
ATOM 514 O O . ARG A 1 72 ? -16.964 -12.661 -0.428 1.00 43.44 72 ARG A O 1
ATOM 521 N N . PRO A 1 73 ? -15.690 -12.385 1.408 1.00 46.75 73 PRO A N 1
ATOM 522 C CA . PRO A 1 73 ? -16.841 -12.151 2.245 1.00 46.75 73 PRO A CA 1
ATOM 523 C C . PRO A 1 73 ? -17.562 -10.926 1.676 1.00 46.75 73 PRO A C 1
ATOM 525 O O . PRO A 1 73 ? -16.935 -9.893 1.431 1.00 46.75 73 PRO A O 1
ATOM 528 N N . ARG A 1 74 ? -18.872 -11.036 1.427 1.00 50.75 74 ARG A N 1
ATOM 529 C CA . ARG A 1 74 ? -19.710 -9.989 0.800 1.00 50.75 74 ARG A CA 1
ATOM 530 C C . ARG A 1 74 ? -19.632 -8.622 1.512 1.00 50.75 74 ARG A C 1
ATOM 532 O O . ARG A 1 74 ? -20.142 -7.633 1.005 1.00 50.75 74 ARG A O 1
ATOM 539 N N . TRP A 1 75 ? -19.003 -8.580 2.685 1.00 50.72 75 TRP A N 1
ATOM 540 C CA . TRP A 1 75 ? -18.810 -7.434 3.562 1.00 50.72 75 TRP A CA 1
ATOM 541 C C . TRP A 1 75 ? -17.432 -6.756 3.463 1.00 50.72 75 TRP A C 1
ATOM 543 O O . TRP A 1 75 ? -17.198 -5.819 4.225 1.00 50.72 75 TRP A O 1
ATOM 553 N N . TRP A 1 76 ? -16.540 -7.164 2.547 1.00 43.81 76 TRP A N 1
ATOM 554 C CA . TRP A 1 76 ? -15.221 -6.532 2.384 1.00 43.81 76 TRP A CA 1
ATOM 555 C C . TRP A 1 76 ? -15.080 -5.731 1.076 1.00 43.81 76 TRP A C 1
ATOM 557 O O . TRP A 1 76 ? -14.398 -6.163 0.140 1.00 43.81 76 TRP A O 1
ATOM 567 N N . PRO A 1 77 ? -15.659 -4.520 0.977 1.00 49.31 77 PRO A N 1
ATOM 568 C CA . PRO A 1 77 ? -15.114 -3.531 0.068 1.00 49.31 77 PRO A CA 1
ATOM 569 C C . PRO A 1 77 ? -13.726 -3.140 0.597 1.00 49.31 77 PRO A C 1
ATOM 571 O O . PRO A 1 77 ? -13.573 -2.257 1.429 1.00 49.31 77 PRO A O 1
ATOM 574 N N . LEU A 1 78 ? -12.676 -3.776 0.074 1.00 48.12 78 LEU A N 1
ATOM 575 C CA . LEU A 1 78 ? -11.269 -3.363 0.229 1.00 48.12 78 LEU A CA 1
ATOM 576 C C . LEU A 1 78 ? -10.985 -1.942 -0.323 1.00 48.12 78 LEU A C 1
ATOM 578 O O . LEU A 1 78 ? -9.831 -1.527 -0.397 1.00 48.12 78 LEU A O 1
ATOM 582 N N . GLN A 1 79 ? -12.015 -1.191 -0.734 1.00 47.12 79 GLN A N 1
ATOM 583 C CA . GLN A 1 79 ? -11.901 0.199 -1.175 1.00 47.12 79 GLN A CA 1
ATOM 584 C C . GLN A 1 79 ? -11.670 1.192 -0.029 1.00 47.12 79 GLN A C 1
ATOM 586 O O . GLN A 1 79 ? -11.209 2.299 -0.300 1.00 47.12 79 GLN A O 1
ATOM 591 N N . SER A 1 80 ? -11.873 0.795 1.226 1.00 48.25 80 SER A N 1
ATOM 592 C CA . SER A 1 80 ? -11.515 1.599 2.395 1.00 48.25 80 SER A CA 1
ATOM 593 C C . SER A 1 80 ? -10.741 0.729 3.378 1.00 48.25 80 SER A C 1
ATOM 595 O O . SER A 1 80 ? -11.310 0.089 4.257 1.00 48.25 80 SER A O 1
ATOM 597 N N . VAL A 1 81 ? -9.415 0.652 3.208 1.00 55.56 81 VAL A N 1
ATOM 598 C CA . VAL A 1 81 ? -8.562 0.340 4.363 1.00 55.56 81 VAL A CA 1
ATOM 599 C C . VAL A 1 81 ? -8.848 1.466 5.359 1.00 55.56 81 VAL A C 1
ATOM 601 O O . VAL A 1 81 ? -8.612 2.611 4.969 1.00 55.56 81 VAL A O 1
ATOM 604 N N . PRO A 1 82 ? -9.392 1.180 6.557 1.00 50.81 82 PRO A N 1
ATOM 605 C CA . PRO A 1 82 ? -10.244 2.131 7.272 1.00 50.81 82 PRO A CA 1
ATOM 606 C C . PRO A 1 82 ? -9.545 3.347 7.925 1.00 50.81 82 PRO A C 1
ATOM 608 O O . PRO A 1 82 ? -10.061 3.922 8.869 1.00 50.81 82 PRO A O 1
ATOM 611 N N . LEU A 1 83 ? -8.359 3.724 7.435 1.00 56.94 83 LEU A N 1
ATOM 612 C CA . LEU A 1 83 ? -7.556 4.895 7.812 1.00 56.94 83 LEU A CA 1
ATOM 613 C C . LEU A 1 83 ? -6.726 5.418 6.628 1.00 56.94 83 LEU A C 1
ATOM 615 O O . LEU A 1 83 ? -5.686 6.055 6.821 1.00 56.94 83 LEU A O 1
ATOM 619 N N . ALA A 1 84 ? -7.144 5.147 5.385 1.00 62.28 84 ALA A N 1
ATOM 620 C CA . ALA A 1 84 ? -6.420 5.602 4.206 1.00 62.28 84 ALA A CA 1
ATOM 621 C C . ALA A 1 84 ? -6.569 7.121 4.056 1.00 62.28 84 ALA A C 1
ATOM 623 O O . ALA A 1 84 ? -7.382 7.631 3.265 1.00 62.28 84 ALA A O 1
ATOM 624 N N . THR A 1 85 ? -5.734 7.848 4.804 1.00 74.69 85 THR A N 1
ATOM 625 C CA . THR A 1 85 ? -5.578 9.295 4.690 1.00 74.69 85 THR A CA 1
ATOM 626 C C . THR A 1 85 ? -5.485 9.660 3.203 1.00 74.69 85 THR A C 1
ATOM 628 O O . THR A 1 85 ? -4.966 8.874 2.395 1.00 74.69 85 THR A O 1
ATOM 631 N N . PRO A 1 86 ? -5.963 10.843 2.778 1.00 78.38 86 PRO A N 1
ATOM 632 C CA . PRO A 1 86 ? -5.835 11.275 1.383 1.00 78.38 86 PRO A CA 1
ATOM 633 C C . PRO A 1 86 ? -4.403 11.108 0.842 1.00 78.38 86 PRO A C 1
ATOM 635 O O . PRO A 1 86 ? -4.200 10.744 -0.321 1.00 78.38 86 PRO A O 1
ATOM 638 N N . ARG A 1 87 ? -3.413 11.273 1.730 1.00 79.88 87 ARG A N 1
ATOM 639 C CA . ARG A 1 87 ? -1.991 11.038 1.482 1.00 79.88 87 ARG A CA 1
ATOM 640 C C . ARG A 1 87 ? -1.665 9.570 1.184 1.00 79.88 87 ARG A C 1
ATOM 642 O O . ARG A 1 87 ? -0.959 9.302 0.216 1.00 79.88 87 ARG A O 1
ATOM 649 N N . GLU A 1 88 ? -2.203 8.620 1.943 1.00 81.62 88 GLU A N 1
ATOM 650 C CA . GLU A 1 88 ? -2.026 7.186 1.681 1.00 81.62 88 GLU A CA 1
ATOM 651 C C . GLU A 1 88 ? -2.625 6.774 0.328 1.00 81.62 88 GLU A C 1
ATOM 653 O O . GLU A 1 88 ? -1.992 6.074 -0.469 1.00 81.62 88 GLU A O 1
ATOM 658 N N . ARG A 1 89 ? -3.828 7.275 0.016 1.00 82.25 89 ARG A N 1
ATOM 659 C CA . ARG A 1 89 ? -4.475 7.046 -1.287 1.00 82.25 89 ARG A CA 1
ATOM 660 C C . ARG A 1 89 ? -3.642 7.606 -2.440 1.00 82.25 89 ARG A C 1
ATOM 662 O O . ARG A 1 89 ? -3.549 6.975 -3.496 1.00 82.25 89 ARG A O 1
ATOM 669 N N . ALA A 1 90 ? -3.013 8.767 -2.250 1.00 85.12 90 ALA A N 1
ATOM 670 C CA . ALA A 1 90 ? -2.069 9.326 -3.214 1.00 85.12 90 ALA A CA 1
ATOM 671 C C . ALA A 1 90 ? -0.823 8.436 -3.384 1.00 85.12 90 ALA A C 1
ATOM 673 O O . ALA A 1 90 ? -0.472 8.114 -4.517 1.00 85.12 90 ALA A O 1
ATOM 674 N N . MET A 1 91 ? -0.220 7.943 -2.296 1.00 87.88 91 MET A N 1
ATOM 675 C CA . MET A 1 91 ? 0.939 7.036 -2.363 1.00 87.88 91 MET A CA 1
ATOM 676 C C . MET A 1 91 ? 0.621 5.731 -3.106 1.00 87.88 91 MET A C 1
ATOM 678 O O . MET A 1 91 ? 1.389 5.307 -3.967 1.00 87.88 91 MET A O 1
ATOM 682 N N . ARG A 1 92 ? -0.548 5.125 -2.867 1.00 87.94 92 ARG A N 1
ATOM 683 C CA . ARG A 1 92 ? -0.987 3.917 -3.597 1.00 87.94 92 ARG A CA 1
ATOM 684 C C . ARG A 1 92 ? -1.218 4.173 -5.091 1.00 87.94 92 ARG A C 1
ATOM 686 O O . ARG A 1 92 ? -1.034 3.271 -5.908 1.00 87.94 92 ARG A O 1
ATOM 693 N N . ARG A 1 93 ? -1.638 5.386 -5.473 1.00 88.38 93 ARG A N 1
ATOM 694 C CA . ARG A 1 93 ? -1.702 5.797 -6.888 1.00 88.38 93 ARG A CA 1
ATOM 695 C C . ARG A 1 93 ? -0.302 5.917 -7.486 1.00 88.38 93 ARG A C 1
ATOM 697 O O . ARG A 1 93 ? -0.082 5.373 -8.562 1.00 88.38 93 ARG A O 1
ATOM 704 N N . LEU A 1 94 ? 0.638 6.530 -6.766 1.00 89.31 94 LEU A N 1
ATOM 705 C CA . LEU A 1 94 ? 2.032 6.649 -7.204 1.00 89.31 94 LEU A CA 1
ATOM 706 C C . LEU A 1 94 ? 2.708 5.286 -7.395 1.00 89.31 94 LEU A C 1
ATOM 708 O O . LEU A 1 94 ? 3.379 5.103 -8.402 1.00 89.31 94 LEU A O 1
ATOM 712 N N . ILE A 1 95 ? 2.476 4.310 -6.507 1.00 90.38 95 ILE A N 1
ATOM 713 C CA . ILE A 1 95 ? 3.000 2.940 -6.678 1.00 90.38 95 ILE A CA 1
ATOM 714 C C . ILE A 1 95 ? 2.510 2.331 -7.998 1.00 90.38 95 ILE A C 1
ATOM 716 O O . ILE A 1 95 ? 3.310 1.806 -8.766 1.00 90.38 95 ILE A O 1
ATOM 720 N N . ARG A 1 96 ? 1.207 2.431 -8.297 1.00 89.94 96 ARG A N 1
ATOM 721 C CA . ARG A 1 96 ? 0.638 1.897 -9.547 1.00 89.94 96 ARG A CA 1
ATOM 722 C C . ARG A 1 96 ? 1.196 2.592 -10.787 1.00 89.94 96 ARG A C 1
ATOM 724 O O . ARG A 1 96 ? 1.506 1.916 -11.762 1.00 89.94 96 ARG A O 1
ATOM 731 N N . ILE A 1 97 ? 1.344 3.916 -10.739 1.00 90.25 97 ILE A N 1
ATOM 732 C CA . ILE A 1 97 ? 1.952 4.690 -11.830 1.00 90.25 97 ILE A CA 1
ATOM 733 C C . ILE A 1 97 ? 3.406 4.253 -12.034 1.00 90.25 97 ILE A C 1
ATOM 735 O O . ILE A 1 97 ? 3.795 3.952 -13.157 1.00 90.25 97 ILE A O 1
ATOM 739 N N . ASN A 1 98 ? 4.189 4.143 -10.959 1.00 91.94 98 ASN A N 1
ATOM 740 C CA . ASN A 1 98 ? 5.593 3.744 -11.028 1.00 91.94 98 ASN A CA 1
ATOM 741 C C . ASN A 1 98 ? 5.771 2.308 -11.549 1.00 91.94 98 ASN A C 1
ATOM 743 O O . ASN A 1 98 ? 6.651 2.067 -12.366 1.00 91.94 98 ASN A O 1
ATOM 747 N N . LEU A 1 99 ? 4.902 1.370 -11.158 1.00 90.75 99 LEU A N 1
ATOM 748 C CA . LEU A 1 99 ? 4.875 0.024 -11.746 1.00 90.75 99 LEU A CA 1
ATOM 749 C C . LEU A 1 99 ? 4.585 0.063 -13.253 1.00 90.75 99 LEU A C 1
ATOM 751 O O . LEU A 1 99 ? 5.215 -0.667 -14.014 1.00 90.75 99 LEU A O 1
ATOM 755 N N . GLY A 1 100 ? 3.680 0.943 -13.693 1.00 88.31 100 GLY A N 1
ATOM 756 C CA . GLY A 1 100 ? 3.436 1.194 -15.115 1.00 88.31 100 GLY A CA 1
ATOM 757 C C . GLY A 1 100 ? 4.673 1.728 -15.843 1.00 88.31 100 GLY A C 1
ATOM 758 O O . GLY A 1 100 ? 4.984 1.253 -16.931 1.00 88.31 100 GLY A O 1
ATOM 759 N N . VAL A 1 101 ? 5.416 2.655 -15.225 1.00 90.75 101 VAL A N 1
ATOM 760 C CA . VAL A 1 101 ? 6.678 3.192 -15.768 1.00 90.75 101 VAL A CA 1
ATOM 761 C C . VAL A 1 101 ? 7.740 2.100 -15.890 1.00 90.75 101 VAL A C 1
ATOM 763 O O . VAL A 1 101 ? 8.367 1.994 -16.941 1.00 90.75 101 VAL A O 1
ATOM 766 N N . ILE A 1 102 ? 7.908 1.254 -14.868 1.00 92.12 102 ILE A N 1
ATOM 767 C CA . ILE A 1 102 ? 8.840 0.114 -14.914 1.00 92.12 102 ILE A CA 1
ATOM 768 C C . ILE A 1 102 ? 8.454 -0.837 -16.049 1.00 92.12 102 ILE A C 1
ATOM 770 O O . ILE A 1 102 ? 9.302 -1.188 -16.867 1.00 92.12 102 ILE A O 1
ATOM 774 N N . GLY A 1 103 ? 7.178 -1.226 -16.130 1.00 89.19 103 GLY A N 1
ATOM 775 C CA . GLY A 1 103 ? 6.686 -2.114 -17.185 1.00 89.19 103 GLY A CA 1
ATOM 776 C C . GLY A 1 103 ? 6.907 -1.539 -18.585 1.00 89.19 103 GLY A C 1
ATOM 777 O O . GLY A 1 103 ? 7.374 -2.251 -19.474 1.00 89.19 103 GLY A O 1
ATOM 778 N N . LEU A 1 104 ? 6.645 -0.241 -18.770 1.00 89.19 104 LEU A N 1
ATOM 779 C CA . LEU A 1 104 ? 6.891 0.459 -20.029 1.00 89.19 104 LEU A CA 1
ATOM 780 C C . LEU A 1 104 ? 8.386 0.501 -20.373 1.00 89.19 104 LEU A C 1
ATOM 782 O O . LEU A 1 104 ? 8.750 0.177 -21.500 1.00 89.19 104 LEU A O 1
ATOM 786 N N . ALA A 1 105 ? 9.249 0.854 -19.417 1.00 88.88 105 ALA A N 1
ATOM 787 C CA . ALA A 1 105 ? 10.696 0.915 -19.622 1.00 88.88 105 ALA A CA 1
ATOM 788 C C . ALA A 1 105 ? 11.272 -0.456 -20.010 1.00 88.88 105 ALA A C 1
ATOM 790 O O . ALA A 1 105 ? 12.040 -0.552 -20.966 1.00 88.88 105 ALA A O 1
ATOM 791 N N . VAL A 1 106 ? 10.848 -1.524 -19.326 1.00 91.06 106 VAL A N 1
ATOM 792 C CA . VAL A 1 106 ? 11.224 -2.906 -19.666 1.00 91.06 106 VAL A CA 1
ATOM 793 C C . VAL A 1 106 ? 10.716 -3.286 -21.059 1.00 91.06 106 VAL A C 1
ATOM 795 O O . VAL A 1 106 ? 11.467 -3.866 -21.840 1.00 91.06 106 VAL A O 1
ATOM 798 N N . GLY A 1 107 ? 9.476 -2.927 -21.401 1.00 87.31 107 GLY A N 1
ATOM 799 C CA . GLY A 1 107 ? 8.909 -3.173 -22.728 1.00 87.31 107 GLY A CA 1
ATOM 800 C C . GLY A 1 107 ? 9.701 -2.488 -23.845 1.00 87.31 107 GLY A C 1
ATOM 801 O O . GLY A 1 107 ? 10.077 -3.143 -24.816 1.00 87.31 107 GLY A O 1
ATOM 802 N N . VAL A 1 108 ? 10.020 -1.200 -23.685 1.00 88.19 108 VAL A N 1
ATOM 803 C CA . VAL A 1 108 ? 10.853 -0.442 -24.638 1.00 88.19 108 VAL A CA 1
ATOM 804 C C . VAL A 1 108 ? 12.234 -1.078 -24.764 1.00 88.19 108 VAL A C 1
ATOM 806 O O . VAL A 1 108 ? 12.703 -1.297 -25.877 1.00 88.19 108 VAL A O 1
ATOM 809 N N . MET A 1 109 ? 12.851 -1.442 -23.639 1.00 88.75 109 MET A N 1
ATOM 810 C CA . MET A 1 109 ? 14.163 -2.084 -23.623 1.00 88.75 109 MET A CA 1
ATOM 811 C C . MET A 1 109 ? 14.168 -3.402 -24.407 1.00 88.75 109 MET A C 1
ATOM 813 O O . MET A 1 109 ? 15.063 -3.632 -25.220 1.00 88.75 109 MET A O 1
ATOM 817 N N . LEU A 1 110 ? 13.148 -4.242 -24.208 1.00 88.00 110 LEU A N 1
ATOM 818 C CA . LEU A 1 110 ? 12.988 -5.498 -24.941 1.00 88.00 110 LEU A CA 1
ATOM 819 C C . LEU A 1 110 ? 12.822 -5.253 -26.443 1.00 88.00 110 LEU A C 1
ATOM 821 O O . LEU A 1 110 ? 13.508 -5.891 -27.237 1.00 88.00 110 LEU A O 1
ATOM 825 N N . VAL A 1 111 ? 11.969 -4.307 -26.846 1.00 87.19 111 VAL A N 1
ATOM 826 C CA . VAL A 1 111 ? 11.775 -3.970 -28.267 1.00 87.19 111 VAL A CA 1
ATOM 827 C C . VAL A 1 111 ? 13.073 -3.453 -28.892 1.00 87.19 111 VAL A C 1
ATOM 829 O O . VAL A 1 111 ? 13.433 -3.891 -29.984 1.00 87.19 111 VAL A O 1
ATOM 832 N N . SER A 1 112 ? 13.812 -2.579 -28.202 1.00 86.06 112 SER A N 1
ATOM 833 C CA . SER A 1 112 ? 15.091 -2.048 -28.687 1.00 86.06 112 SER A CA 1
ATOM 834 C C . SER A 1 112 ? 16.133 -3.142 -28.923 1.00 86.06 112 SER A C 1
ATOM 836 O O . SER A 1 112 ? 16.790 -3.143 -29.965 1.00 86.06 112 SER A O 1
ATOM 838 N N . VAL A 1 113 ? 16.267 -4.082 -27.984 1.00 86.56 113 VAL A N 1
ATOM 839 C CA . VAL A 1 113 ? 17.228 -5.189 -28.095 1.00 86.56 113 VAL A CA 1
ATOM 840 C C . VAL A 1 113 ? 16.817 -6.166 -29.198 1.00 86.56 113 VAL A C 1
ATOM 842 O O . VAL A 1 113 ? 17.662 -6.551 -30.001 1.00 86.56 113 VAL A O 1
ATOM 845 N N . LEU A 1 114 ? 15.534 -6.535 -29.267 1.00 87.00 114 LEU A N 1
ATOM 846 C CA . LEU A 1 114 ? 15.046 -7.566 -30.188 1.00 87.00 114 LEU A CA 1
ATOM 847 C C . LEU A 1 114 ? 14.949 -7.092 -31.644 1.00 87.00 114 LEU A C 1
ATOM 849 O O . LEU A 1 114 ? 15.233 -7.868 -32.549 1.00 87.00 114 LEU A O 1
ATOM 853 N N . GLN A 1 115 ? 14.531 -5.847 -31.884 1.00 90.25 115 GLN A N 1
ATOM 854 C CA . GLN A 1 115 ? 14.319 -5.341 -33.246 1.00 90.25 115 GLN A CA 1
ATOM 855 C C . GLN A 1 115 ? 15.587 -4.718 -33.826 1.00 90.25 115 GLN A C 1
ATOM 857 O O . GLN A 1 115 ? 15.960 -4.987 -34.964 1.00 90.25 115 GLN A O 1
ATOM 862 N N . PHE A 1 116 ? 16.270 -3.888 -33.040 1.00 87.12 116 PHE A N 1
ATOM 863 C CA . PHE A 1 116 ? 17.327 -3.029 -33.565 1.00 87.12 116 PHE A CA 1
ATOM 864 C C . PHE A 1 116 ? 18.733 -3.556 -33.287 1.00 87.12 116 PHE A C 1
ATOM 866 O O . PHE A 1 116 ? 19.692 -2.998 -33.808 1.00 87.12 116 PHE A O 1
ATOM 873 N N . HIS A 1 117 ? 18.877 -4.596 -32.452 1.00 89.56 117 HIS A N 1
ATOM 874 C CA . HIS A 1 117 ? 20.175 -5.127 -32.013 1.00 89.56 117 HIS A CA 1
ATOM 875 C C . HIS A 1 117 ? 21.119 -4.040 -31.451 1.00 89.56 117 HIS A C 1
ATOM 877 O O . HIS A 1 117 ? 22.336 -4.216 -31.392 1.00 89.56 117 HIS A O 1
ATOM 883 N N . HIS A 1 118 ? 20.568 -2.899 -31.022 1.00 82.19 118 HIS A N 1
ATOM 884 C CA . HIS A 1 118 ? 21.335 -1.759 -30.540 1.00 82.19 118 HIS A CA 1
ATOM 885 C C . HIS A 1 118 ? 21.446 -1.807 -29.010 1.00 82.19 118 HIS A C 1
ATOM 887 O O . HIS A 1 118 ? 20.446 -1.602 -28.315 1.00 82.19 118 HIS A O 1
ATOM 893 N N . PRO A 1 119 ? 22.656 -1.991 -28.446 1.00 83.12 119 PRO A N 1
ATOM 894 C CA . PRO A 1 119 ? 22.843 -2.051 -26.996 1.00 83.12 119 PRO A CA 1
ATOM 895 C C . PRO A 1 119 ? 22.575 -0.705 -26.307 1.00 83.12 119 PRO A C 1
ATOM 897 O O . PRO A 1 119 ? 22.297 -0.668 -25.111 1.00 83.12 119 PRO A O 1
ATOM 900 N N . ALA A 1 120 ? 22.601 0.404 -27.055 1.00 83.06 120 ALA A N 1
ATOM 901 C CA . ALA A 1 120 ? 22.356 1.743 -26.524 1.00 83.06 120 ALA A CA 1
ATOM 902 C C . ALA A 1 120 ? 20.976 1.877 -25.850 1.00 83.06 120 ALA A C 1
ATOM 904 O O . ALA A 1 120 ? 20.872 2.501 -24.795 1.00 83.06 120 ALA A O 1
ATOM 905 N N . GLY A 1 121 ? 19.934 1.239 -26.403 1.00 78.44 121 GLY A N 1
ATOM 906 C CA . GLY A 1 121 ? 18.592 1.249 -25.806 1.00 78.44 121 GLY A CA 1
ATOM 907 C C . GLY A 1 121 ? 18.537 0.529 -24.454 1.00 78.44 121 GLY A C 1
ATOM 908 O O . GLY A 1 121 ? 17.861 0.988 -23.534 1.00 78.44 121 GLY A O 1
ATOM 909 N N . ALA A 1 122 ? 19.312 -0.550 -24.298 1.00 81.44 122 ALA A N 1
ATOM 910 C CA . ALA A 1 122 ? 19.438 -1.257 -23.026 1.00 81.44 122 ALA A CA 1
ATOM 911 C C . ALA A 1 122 ? 20.138 -0.404 -21.967 1.00 81.44 122 ALA A C 1
ATOM 913 O O . ALA A 1 122 ? 19.642 -0.276 -20.849 1.00 81.44 122 ALA A O 1
ATOM 914 N N . ILE A 1 123 ? 21.242 0.244 -22.337 1.00 88.62 123 ILE A N 1
ATOM 915 C CA . ILE A 1 123 ? 22.015 1.093 -21.422 1.00 88.62 123 ILE A CA 1
ATOM 916 C C . ILE A 1 123 ? 21.175 2.286 -20.936 1.00 88.62 123 ILE A C 1
ATOM 918 O O . ILE A 1 123 ? 21.224 2.624 -19.755 1.00 88.62 123 ILE A O 1
ATOM 922 N N . ALA A 1 124 ? 20.354 2.881 -21.809 1.00 86.94 124 ALA A N 1
ATOM 923 C CA . ALA A 1 124 ? 19.484 4.002 -21.448 1.00 86.94 124 ALA A CA 1
ATOM 924 C C . ALA A 1 124 ? 18.323 3.611 -20.508 1.00 86.94 124 ALA A C 1
ATOM 926 O O . ALA A 1 124 ? 17.894 4.428 -19.692 1.00 86.94 124 ALA A O 1
ATOM 927 N N . GLY A 1 125 ? 17.818 2.374 -20.588 1.00 88.31 125 GLY A N 1
ATOM 928 C CA . GLY A 1 125 ? 16.716 1.895 -19.742 1.00 88.31 125 GLY A CA 1
ATOM 929 C C . GLY A 1 125 ? 17.119 1.607 -18.291 1.00 88.31 125 GLY A C 1
ATOM 930 O O . GLY A 1 125 ? 16.324 1.819 -17.372 1.00 88.31 125 GLY A O 1
ATOM 931 N N . VAL A 1 126 ? 18.364 1.174 -18.067 1.00 89.75 126 VAL A N 1
ATOM 932 C CA . VAL A 1 126 ? 18.899 0.826 -16.736 1.00 89.75 126 VAL A CA 1
ATOM 933 C C . VAL A 1 126 ? 18.721 1.939 -15.689 1.00 89.75 126 VAL A C 1
ATOM 935 O O . VAL A 1 126 ? 18.149 1.647 -14.634 1.00 89.75 126 VAL A O 1
ATOM 938 N N . PRO A 1 127 ? 19.140 3.202 -15.916 1.00 91.88 127 PRO A N 1
ATOM 939 C CA . PRO A 1 127 ? 18.987 4.257 -14.912 1.00 91.88 127 PRO A CA 1
ATOM 940 C C . PRO A 1 127 ? 17.519 4.577 -14.600 1.00 91.88 127 PRO A C 1
ATOM 942 O O . PRO A 1 127 ? 17.203 4.898 -13.456 1.00 91.88 127 PRO A O 1
ATOM 945 N N . ILE A 1 128 ? 16.614 4.442 -15.579 1.00 92.12 128 ILE A N 1
ATOM 946 C CA . ILE A 1 128 ? 15.173 4.664 -15.383 1.00 92.12 128 ILE A CA 1
ATOM 947 C C . ILE A 1 128 ? 14.608 3.602 -14.439 1.00 92.12 128 ILE A C 1
ATOM 949 O O . ILE A 1 128 ? 13.962 3.939 -13.447 1.00 92.12 128 ILE A O 1
ATOM 953 N N . ILE A 1 129 ? 14.894 2.325 -14.710 1.00 92.00 129 ILE A N 1
ATOM 954 C CA . ILE A 1 129 ? 14.440 1.214 -13.864 1.00 92.00 129 ILE A CA 1
ATOM 955 C C . ILE A 1 129 ? 15.013 1.361 -12.453 1.00 92.00 129 ILE A C 1
ATOM 957 O O . ILE A 1 129 ? 14.273 1.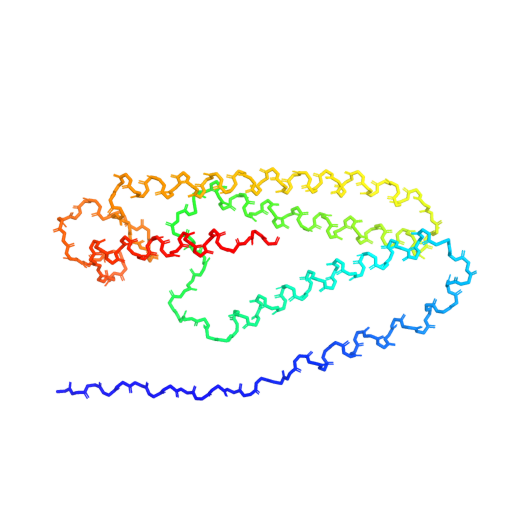247 -11.476 1.00 92.00 129 ILE A O 1
ATOM 961 N N . TRP A 1 130 ? 16.308 1.663 -12.336 1.00 94.56 130 TRP A N 1
ATOM 962 C CA . TRP A 1 130 ? 16.960 1.851 -11.043 1.00 94.56 130 TRP A CA 1
ATOM 963 C C . TRP A 1 130 ? 16.313 2.982 -10.232 1.00 94.56 130 TRP A C 1
ATOM 965 O O . TRP A 1 130 ? 15.936 2.774 -9.076 1.00 94.56 130 TRP A O 1
ATOM 975 N N . LEU A 1 131 ? 16.095 4.150 -10.849 1.00 95.12 131 LEU A N 1
ATOM 976 C CA . LEU A 1 131 ? 15.423 5.281 -10.207 1.00 95.12 131 LEU A CA 1
ATOM 977 C C . LEU A 1 131 ? 13.993 4.918 -9.782 1.00 95.12 131 LEU A C 1
ATOM 979 O O . LEU A 1 131 ? 13.590 5.219 -8.658 1.00 95.12 131 LEU A O 1
ATOM 983 N N . SER A 1 132 ? 13.238 4.226 -10.637 1.00 93.06 132 SER A N 1
ATOM 984 C CA . SER A 1 132 ? 11.892 3.755 -10.306 1.00 93.06 132 SER A CA 1
ATOM 985 C C . SER A 1 132 ? 11.880 2.784 -9.123 1.00 93.06 132 SER A C 1
ATOM 987 O O . SER A 1 132 ? 10.990 2.877 -8.274 1.00 93.06 132 SER A O 1
ATOM 989 N N . VAL A 1 133 ? 12.861 1.885 -9.009 1.00 90.44 133 VAL A N 1
ATOM 990 C CA . VAL A 1 133 ? 12.993 0.995 -7.842 1.00 90.44 133 VAL A CA 1
ATOM 991 C C . VAL A 1 133 ? 13.297 1.801 -6.576 1.00 90.44 133 VAL A C 1
ATOM 993 O O . VAL A 1 133 ? 12.652 1.578 -5.550 1.00 90.44 133 VAL A O 1
ATOM 996 N N . MET A 1 134 ? 14.200 2.787 -6.643 1.00 93.31 134 MET A N 1
ATOM 997 C CA . MET A 1 134 ? 14.493 3.671 -5.505 1.00 93.31 134 MET A CA 1
ATOM 998 C C . MET A 1 134 ? 13.254 4.453 -5.050 1.00 93.31 134 MET A C 1
ATOM 1000 O O . MET A 1 134 ? 12.963 4.525 -3.854 1.00 93.31 134 MET A O 1
ATOM 1004 N N . VAL A 1 135 ? 12.470 4.981 -5.994 1.00 92.31 135 VAL A N 1
ATOM 1005 C CA . VAL A 1 135 ? 11.191 5.645 -5.700 1.00 92.31 135 VAL A CA 1
ATOM 1006 C C . VAL A 1 135 ? 10.210 4.675 -5.041 1.00 92.31 135 VAL A C 1
ATOM 1008 O O . VAL A 1 135 ? 9.559 5.038 -4.061 1.00 92.31 135 VAL A O 1
ATOM 1011 N N . MET A 1 136 ? 10.124 3.433 -5.525 1.00 92.62 136 MET A N 1
ATOM 1012 C CA . MET A 1 136 ? 9.250 2.4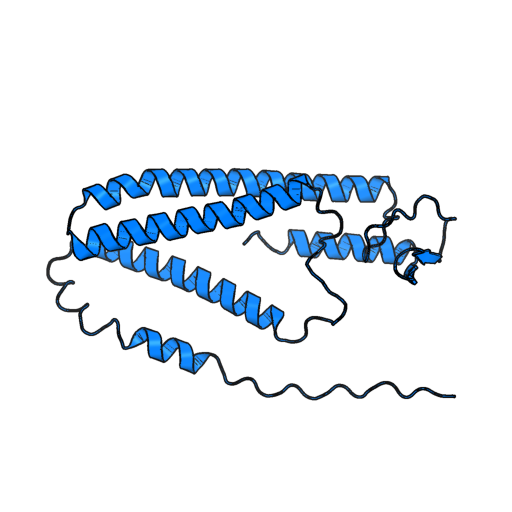21 -4.932 1.00 92.62 136 MET A CA 1
ATOM 1013 C C . MET A 1 136 ? 9.628 2.129 -3.476 1.00 92.62 136 MET A C 1
ATOM 1015 O O . MET A 1 136 ? 8.752 2.179 -2.613 1.00 92.62 136 MET A O 1
ATOM 1019 N N . LEU A 1 137 ? 10.917 1.924 -3.188 1.00 89.31 137 LEU A N 1
ATOM 1020 C CA . LEU A 1 137 ? 11.433 1.723 -1.826 1.00 89.31 137 LEU A CA 1
ATOM 1021 C C . LEU A 1 137 ? 11.153 2.928 -0.911 1.00 89.31 137 LEU A C 1
ATOM 1023 O O . LEU A 1 137 ? 10.752 2.772 0.246 1.00 89.31 137 LEU A O 1
ATOM 1027 N N . ALA A 1 138 ? 11.309 4.149 -1.421 1.00 91.19 138 ALA A N 1
ATOM 1028 C CA . ALA A 1 138 ? 11.021 5.360 -0.655 1.00 91.19 138 ALA A CA 1
ATOM 1029 C C . ALA A 1 138 ? 9.522 5.501 -0.322 1.00 91.19 138 ALA A C 1
ATOM 1031 O O . ALA A 1 138 ? 9.160 6.001 0.745 1.00 91.19 138 ALA A O 1
ATOM 1032 N N . ILE A 1 139 ? 8.631 5.068 -1.219 1.00 90.06 139 ILE A N 1
ATOM 1033 C CA . ILE A 1 139 ? 7.186 5.114 -0.970 1.00 90.06 139 ILE A CA 1
ATOM 1034 C C . ILE A 1 139 ? 6.775 4.018 0.018 1.00 90.06 139 ILE A C 1
ATOM 1036 O O . ILE A 1 139 ? 6.009 4.304 0.939 1.00 90.06 139 ILE A O 1
ATOM 1040 N N . THR A 1 140 ? 7.276 2.788 -0.128 1.00 87.94 140 THR A N 1
ATOM 1041 C CA . THR A 1 140 ? 6.906 1.672 0.761 1.00 87.94 140 THR A CA 1
ATOM 1042 C C . THR A 1 140 ? 7.376 1.893 2.198 1.00 87.94 140 THR A C 1
ATOM 1044 O O . THR A 1 140 ? 6.616 1.620 3.125 1.00 87.94 140 THR A O 1
ATOM 1047 N N . THR A 1 141 ? 8.562 2.473 2.400 1.00 87.56 141 THR A N 1
ATOM 1048 C CA . THR A 1 141 ? 9.065 2.851 3.737 1.00 87.56 141 THR A CA 1
ATOM 1049 C C . THR A 1 141 ? 8.227 3.952 4.390 1.00 87.56 141 THR A C 1
ATOM 1051 O O . THR A 1 141 ? 7.907 3.879 5.576 1.00 87.56 141 THR A O 1
ATOM 1054 N N . LYS A 1 142 ? 7.795 4.963 3.626 1.00 89.25 142 LYS A N 1
ATOM 1055 C CA . LYS A 1 142 ? 6.874 5.991 4.141 1.00 89.25 142 LYS A CA 1
ATOM 1056 C C . LYS A 1 142 ? 5.489 5.427 4.447 1.00 89.25 142 LYS A C 1
ATOM 1058 O O . LYS A 1 142 ? 4.852 5.870 5.400 1.00 89.25 142 LYS A O 1
ATOM 1063 N N . LEU A 1 143 ? 5.030 4.462 3.653 1.00 88.12 143 LEU A N 1
ATOM 1064 C CA . LEU A 1 143 ? 3.743 3.808 3.848 1.00 88.12 143 LEU A CA 1
ATOM 1065 C C . LEU A 1 143 ? 3.732 2.958 5.125 1.00 88.12 143 LEU A C 1
ATOM 1067 O O . LEU A 1 143 ? 2.787 3.061 5.904 1.00 88.12 143 LEU A O 1
ATOM 1071 N N . SER A 1 144 ? 4.793 2.186 5.383 1.00 86.50 144 SER A N 1
ATOM 1072 C CA . SER A 1 144 ? 4.904 1.387 6.610 1.00 86.50 144 SER A CA 1
ATOM 1073 C C . SER A 1 144 ? 4.982 2.267 7.861 1.00 86.50 144 SER A C 1
ATOM 1075 O O . SER A 1 144 ? 4.292 1.998 8.847 1.00 86.50 144 SER A O 1
ATOM 1077 N N . ALA A 1 145 ? 5.730 3.374 7.803 1.00 87.25 145 ALA A N 1
ATOM 1078 C CA . ALA A 1 145 ? 5.768 4.360 8.882 1.00 87.25 145 ALA A CA 1
ATOM 1079 C C . ALA A 1 145 ? 4.388 4.994 9.139 1.00 87.25 145 ALA A C 1
ATOM 1081 O O . ALA A 1 145 ? 3.988 5.158 10.292 1.00 87.25 145 ALA A O 1
ATOM 1082 N N . ALA A 1 146 ? 3.631 5.304 8.080 1.00 86.31 146 ALA A N 1
ATOM 1083 C CA . ALA A 1 146 ? 2.273 5.835 8.200 1.00 86.31 146 ALA A CA 1
ATOM 1084 C C . ALA A 1 146 ? 1.306 4.822 8.836 1.00 86.31 146 ALA A C 1
ATOM 1086 O O . ALA A 1 146 ? 0.502 5.204 9.684 1.00 86.31 146 ALA A O 1
ATOM 1087 N N . HIS A 1 147 ? 1.408 3.533 8.490 1.00 87.19 147 HIS A N 1
ATOM 1088 C CA . HIS A 1 147 ? 0.606 2.478 9.123 1.00 87.19 147 HIS A CA 1
ATOM 1089 C C . HIS A 1 147 ? 0.918 2.340 10.610 1.00 87.19 147 HIS A C 1
ATOM 1091 O O . HIS A 1 147 ? -0.005 2.250 11.418 1.00 87.19 147 HIS A O 1
ATOM 1097 N N . TYR A 1 148 ? 2.196 2.383 10.984 1.00 88.19 148 TYR A N 1
ATOM 1098 C CA . TYR A 1 148 ? 2.589 2.341 12.391 1.00 88.19 148 TYR A CA 1
ATOM 1099 C C . TYR A 1 148 ? 2.068 3.558 13.169 1.00 88.19 148 TYR A C 1
ATOM 1101 O O . TYR A 1 148 ? 1.511 3.408 14.257 1.00 88.19 148 TYR A O 1
ATOM 1109 N N . ALA A 1 149 ? 2.184 4.758 12.592 1.00 89.06 149 ALA A N 1
ATOM 1110 C CA . ALA A 1 149 ? 1.667 5.984 13.195 1.00 89.06 149 ALA A CA 1
ATOM 1111 C C . ALA A 1 149 ? 0.140 5.943 13.378 1.00 89.06 149 ALA A C 1
ATOM 1113 O O . ALA A 1 149 ? -0.351 6.294 14.449 1.00 89.06 149 ALA A O 1
ATOM 1114 N N . ALA A 1 150 ? -0.598 5.456 12.377 1.00 87.94 150 ALA A N 1
ATOM 1115 C CA . ALA A 1 150 ? -2.052 5.317 12.439 1.00 87.94 150 ALA A CA 1
ATOM 1116 C C . ALA A 1 150 ? -2.497 4.303 13.508 1.00 87.94 150 ALA A C 1
ATOM 1118 O O . ALA A 1 150 ? -3.414 4.582 14.277 1.00 87.94 150 ALA A O 1
ATOM 1119 N N . LEU A 1 151 ? -1.806 3.162 13.630 1.00 90.69 151 LEU A N 1
ATOM 1120 C CA . LEU A 1 151 ? -2.070 2.200 14.706 1.00 90.69 151 LEU A CA 1
ATOM 1121 C C . LEU A 1 151 ? -1.797 2.808 16.087 1.00 90.69 151 LEU A C 1
ATOM 1123 O O . LEU A 1 151 ? -2.561 2.598 17.029 1.00 90.69 151 LEU A O 1
ATOM 1127 N N . GLN A 1 152 ? -0.712 3.573 16.219 1.00 92.62 152 GLN A N 1
ATOM 1128 C CA . GLN A 1 152 ? -0.388 4.238 17.477 1.00 92.62 152 GLN A CA 1
ATOM 1129 C C . GLN A 1 152 ? -1.414 5.320 17.831 1.00 92.62 152 GLN A C 1
ATOM 1131 O O . GLN A 1 152 ? -1.726 5.495 19.009 1.00 92.62 152 GLN A O 1
ATOM 1136 N N . GLN A 1 153 ? -1.960 6.018 16.835 1.00 90.00 153 GLN A N 1
ATOM 1137 C CA . GLN A 1 153 ? -3.055 6.964 17.025 1.00 90.00 153 GLN A CA 1
ATOM 1138 C C . GLN A 1 153 ? -4.331 6.248 17.492 1.00 90.00 153 GLN A C 1
ATOM 1140 O O . GLN A 1 153 ? -4.862 6.610 18.538 1.00 90.00 153 GLN A O 1
ATOM 1145 N N . LEU A 1 154 ? -4.744 5.167 16.822 1.00 92.06 154 LEU A N 1
ATOM 1146 C CA . LEU A 1 154 ? -5.888 4.346 17.249 1.00 92.06 154 LEU A CA 1
ATOM 1147 C C . LEU A 1 154 ? -5.752 3.847 18.692 1.00 92.06 154 LEU A C 1
ATOM 1149 O O . LEU A 1 154 ? -6.720 3.867 19.448 1.00 92.06 154 LEU A O 1
ATOM 1153 N N . ARG A 1 155 ? -4.546 3.422 19.091 1.00 94.75 155 ARG A N 1
ATOM 1154 C CA . ARG A 1 155 ? -4.252 3.003 20.471 1.00 94.75 155 ARG A CA 1
ATOM 1155 C C . ARG A 1 155 ? -4.457 4.128 21.479 1.00 94.75 155 ARG A C 1
ATOM 1157 O O . ARG A 1 155 ? -4.991 3.877 22.553 1.00 94.75 155 ARG A O 1
ATOM 1164 N N . ARG A 1 156 ? -4.033 5.351 21.143 1.00 92.94 156 ARG A N 1
ATOM 1165 C CA . ARG A 1 156 ? -4.220 6.541 21.994 1.00 92.94 156 ARG A CA 1
ATOM 1166 C C . ARG A 1 156 ? -5.692 6.928 22.111 1.00 92.94 156 ARG A C 1
ATOM 1168 O O . ARG A 1 156 ? -6.117 7.354 23.174 1.00 92.94 156 ARG A O 1
ATOM 1175 N N . GLU A 1 157 ? -6.451 6.730 21.042 1.00 91.44 157 GLU A N 1
ATOM 1176 C CA . GLU A 1 157 ? -7.886 7.025 20.950 1.00 91.44 157 GLU A CA 1
ATOM 1177 C C . GLU A 1 157 ? -8.782 5.874 21.458 1.00 91.44 157 GLU A C 1
ATOM 1179 O O . GLU A 1 157 ? -10.006 5.919 21.336 1.00 91.44 157 GLU A O 1
ATOM 1184 N N . GLY A 1 158 ? -8.192 4.813 22.023 1.00 95.19 158 GLY A N 1
ATOM 1185 C CA . GLY A 1 158 ? -8.939 3.693 22.599 1.00 95.19 158 GLY A CA 1
ATOM 1186 C C . GLY A 1 158 ? -9.690 2.838 21.573 1.00 95.19 158 GLY A C 1
ATOM 1187 O O . GLY A 1 158 ? -10.670 2.190 21.927 1.00 95.19 158 GLY A O 1
ATOM 1188 N N . TYR A 1 159 ? -9.251 2.822 20.309 1.00 95.25 159 TYR A N 1
ATOM 1189 C CA . TYR A 1 159 ? -9.847 2.039 19.215 1.00 95.25 159 TYR A CA 1
ATOM 1190 C C . TYR A 1 159 ? -11.323 2.364 18.907 1.00 95.25 159 TYR A C 1
ATOM 1192 O O . TYR A 1 159 ? -12.025 1.556 18.292 1.00 95.25 159 TYR A O 1
ATOM 1200 N N . ARG A 1 160 ? -11.799 3.557 19.281 1.00 95.25 160 ARG A N 1
ATOM 1201 C CA . ARG A 1 160 ? -13.186 4.009 19.076 1.00 95.25 160 ARG A CA 1
ATOM 1202 C C . ARG A 1 160 ? -13.442 4.551 17.669 1.00 95.25 160 ARG A C 1
ATOM 1204 O O . ARG A 1 160 ? -13.989 5.629 17.497 1.00 95.25 160 ARG A O 1
ATOM 1211 N N . VAL A 1 161 ? -13.082 3.779 16.650 1.00 94.00 161 VAL A N 1
ATOM 1212 C CA . VAL A 1 161 ? -13.385 4.086 15.243 1.00 94.00 161 VAL A CA 1
ATOM 1213 C C . VAL A 1 161 ? -14.071 2.880 14.626 1.00 94.00 161 VAL A C 1
ATOM 1215 O O . VAL A 1 161 ? -13.607 1.747 14.781 1.00 94.00 161 VAL A O 1
ATOM 1218 N N . CYS A 1 162 ? -15.183 3.089 13.923 1.00 92.56 162 CYS A N 1
ATOM 1219 C CA . CYS A 1 162 ? -15.882 1.987 13.274 1.00 92.56 162 CYS A CA 1
ATOM 1220 C C . CYS A 1 162 ? -15.025 1.401 12.131 1.00 92.56 162 CYS A C 1
ATOM 1222 O O . CYS A 1 162 ? -14.757 2.106 11.160 1.00 92.56 162 CYS A O 1
ATOM 1224 N N . PRO A 1 163 ? -14.673 0.100 12.134 1.00 90.56 163 PRO A N 1
ATOM 1225 C CA . PRO A 1 163 ? -13.864 -0.500 11.066 1.00 90.56 163 PRO A CA 1
ATOM 1226 C C . PRO A 1 163 ? -14.622 -0.642 9.734 1.00 90.56 163 PRO A C 1
ATOM 1228 O O . PRO A 1 163 ? -14.051 -1.082 8.741 1.00 90.56 163 PRO A O 1
ATOM 1231 N N . GLY A 1 164 ? -15.929 -0.355 9.720 1.00 86.38 164 GLY A N 1
ATOM 1232 C CA . GLY A 1 164 ? -16.774 -0.442 8.532 1.00 86.38 164 GLY A CA 1
ATOM 1233 C C . GLY A 1 164 ? -16.860 0.854 7.735 1.00 86.38 164 GLY A C 1
ATOM 1234 O O . GLY A 1 164 ? -16.716 0.813 6.519 1.00 86.38 164 GLY A O 1
ATOM 1235 N N . CYS A 1 165 ? -17.129 1.969 8.412 1.00 87.06 165 CYS A N 1
ATOM 1236 C CA . CYS A 1 165 ? -17.358 3.276 7.786 1.00 87.06 165 CYS A CA 1
ATOM 1237 C C . CYS A 1 165 ? -16.409 4.375 8.278 1.00 87.06 165 CYS A C 1
ATOM 1239 O O . CYS A 1 165 ? -16.583 5.520 7.884 1.00 87.06 165 CYS A O 1
ATOM 1241 N N . GLU A 1 166 ? -15.441 4.049 9.139 1.00 89.44 166 GLU A N 1
ATOM 1242 C CA . GLU A 1 166 ? -14.461 4.996 9.697 1.00 89.44 166 GLU A CA 1
ATOM 1243 C C . GLU A 1 166 ? -15.070 6.100 10.584 1.00 89.44 166 GLU A C 1
ATOM 1245 O O . GLU A 1 166 ? -14.380 7.046 10.948 1.00 89.44 166 GLU A O 1
ATOM 1250 N N . TYR A 1 167 ? -16.347 5.984 10.969 1.00 90.38 167 TYR A N 1
ATOM 1251 C CA . TYR A 1 167 ? -16.988 6.958 11.854 1.00 90.38 167 TYR A CA 1
ATOM 1252 C C . TYR A 1 167 ? -1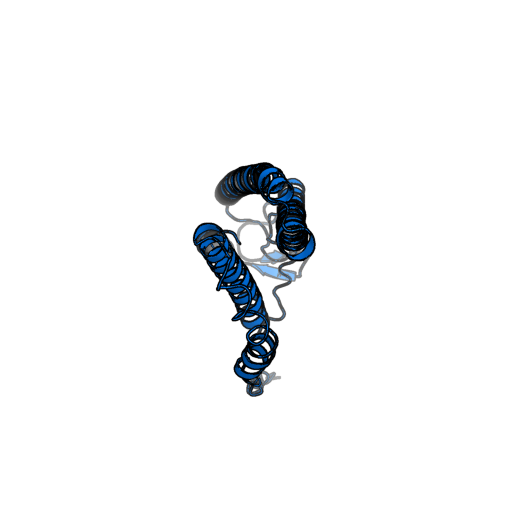6.352 6.946 13.248 1.00 90.38 167 TYR A C 1
ATOM 1254 O O . TYR A 1 167 ? -16.130 5.873 13.824 1.00 90.38 167 TYR A O 1
ATOM 1262 N N . ASP A 1 168 ? -16.106 8.141 13.782 1.00 93.94 168 ASP A N 1
ATOM 1263 C CA . ASP A 1 168 ? -15.565 8.355 15.120 1.00 93.94 168 ASP A CA 1
ATOM 1264 C C . ASP A 1 168 ? -16.628 8.053 16.192 1.00 93.94 168 ASP A C 1
ATOM 1266 O O . ASP A 1 168 ? -17.687 8.678 16.262 1.00 93.94 168 ASP A O 1
ATOM 1270 N N . LEU A 1 169 ? -16.351 7.056 17.028 1.00 95.56 169 LEU A N 1
ATOM 1271 C CA . LEU A 1 169 ? -17.221 6.607 18.113 1.00 95.56 169 LEU A CA 1
ATOM 1272 C C . LEU A 1 169 ? -16.829 7.235 19.458 1.00 95.56 169 LEU A C 1
ATOM 1274 O O . LEU A 1 169 ? -17.452 6.913 20.468 1.00 95.56 169 LEU A O 1
ATOM 1278 N N . GLN A 1 170 ? -15.837 8.133 19.509 1.00 95.12 170 GLN A N 1
ATOM 1279 C CA . GLN A 1 170 ? -15.447 8.817 20.748 1.00 95.12 170 GLN A CA 1
ATOM 1280 C C . GLN A 1 170 ? -16.585 9.647 21.347 1.00 95.12 170 GLN A C 1
ATOM 1282 O O . GLN A 1 170 ? -16.688 9.738 22.568 1.00 95.12 170 GLN A O 1
ATOM 1287 N N . ALA A 1 171 ? -17.459 10.204 20.502 1.00 94.06 171 ALA A N 1
ATOM 1288 C CA . ALA A 1 171 ? -18.626 10.967 20.937 1.00 94.06 171 ALA A CA 1
ATOM 1289 C C . ALA A 1 171 ? -19.744 10.094 21.544 1.00 94.06 171 ALA A C 1
ATOM 1291 O O . ALA A 1 171 ? -20.689 10.633 22.121 1.00 94.06 171 ALA A O 1
ATOM 1292 N N . GLN A 1 172 ? -19.674 8.764 21.411 1.00 94.81 172 GLN A N 1
ATOM 1293 C CA . GLN A 1 172 ? -20.659 7.863 22.007 1.00 94.81 172 GLN A CA 1
ATOM 1294 C C . GLN A 1 172 ? -20.308 7.524 23.462 1.00 94.81 172 GLN A C 1
ATOM 1296 O O . GLN A 1 172 ? -19.127 7.480 23.824 1.00 94.81 172 GLN A O 1
ATOM 1301 N N . PRO A 1 173 ? -21.322 7.246 24.305 1.00 95.19 173 PRO A N 1
ATOM 1302 C CA . PRO A 1 173 ? -21.092 6.739 25.650 1.00 95.19 173 PRO A CA 1
ATOM 1303 C C . PRO A 1 173 ? -20.211 5.477 25.637 1.00 95.19 173 PRO A C 1
ATOM 1305 O O . PRO A 1 173 ? -20.312 4.675 24.707 1.00 95.19 173 PRO A O 1
ATOM 1308 N N . PRO A 1 174 ? -19.361 5.279 26.662 1.00 93.44 174 PRO A N 1
ATOM 1309 C CA . PRO A 1 174 ? -18.565 4.062 26.794 1.00 93.44 174 PRO A CA 1
ATOM 1310 C C . PRO A 1 174 ? -19.458 2.814 26.843 1.00 93.44 174 PRO A C 1
ATOM 1312 O O . PRO A 1 174 ? -20.494 2.820 27.512 1.00 93.44 174 PRO A O 1
ATOM 1315 N N . GLY A 1 175 ? -19.026 1.734 26.187 1.00 93.31 175 GLY A N 1
ATOM 1316 C CA . GLY A 1 175 ? -19.721 0.442 26.195 1.00 93.31 175 GLY A CA 1
ATOM 1317 C C . GLY A 1 175 ? -20.213 -0.047 24.824 1.00 93.31 175 GLY A C 1
ATOM 1318 O O . GLY A 1 175 ? -19.799 0.467 23.784 1.00 93.31 175 GLY A O 1
ATOM 1319 N N . PRO A 1 176 ? -21.043 -1.108 24.803 1.00 96.94 176 PRO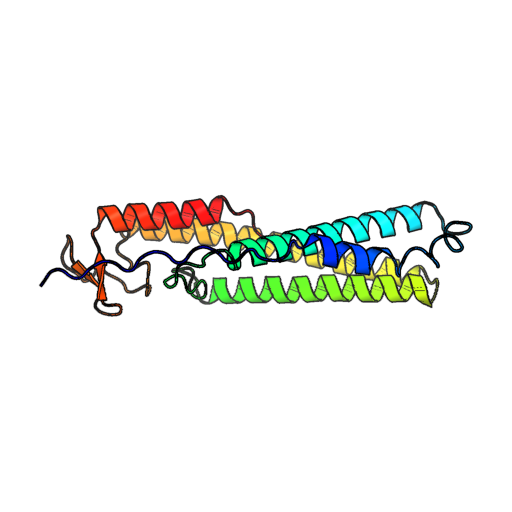 A N 1
ATOM 1320 C CA . PRO A 1 176 ? -21.584 -1.658 23.568 1.00 96.94 176 PRO A CA 1
ATOM 1321 C C . PRO A 1 176 ? -22.610 -0.705 22.946 1.00 96.94 176 PRO A C 1
ATOM 1323 O O . PRO A 1 176 ? -23.472 -0.162 23.636 1.00 96.94 176 PRO A O 1
ATOM 1326 N N . GLY A 1 177 ? -22.539 -0.537 21.630 1.00 96.94 177 GLY A N 1
ATOM 1327 C CA . GLY A 1 177 ? -23.376 0.409 20.901 1.00 96.94 177 GLY A CA 1
ATOM 1328 C C . GLY A 1 177 ? -23.574 0.021 19.443 1.00 96.94 177 GLY A C 1
ATOM 1329 O O . GLY A 1 177 ? -23.179 -1.057 18.995 1.00 96.94 177 GLY A O 1
ATOM 1330 N N . VAL A 1 178 ? -24.205 0.916 18.687 1.00 97.44 178 VAL A N 1
ATOM 1331 C CA . VAL A 1 178 ? -24.427 0.763 17.248 1.00 97.44 178 VAL A CA 1
ATOM 1332 C C . VAL A 1 178 ? -23.858 1.984 16.542 1.00 97.44 178 VAL A C 1
ATOM 1334 O O . VAL A 1 178 ? -24.089 3.122 16.943 1.00 97.44 178 VAL A O 1
ATOM 1337 N N . CYS A 1 179 ? -23.083 1.760 15.486 1.00 96.56 179 CYS A N 1
ATOM 1338 C CA . CYS A 1 179 ? -22.559 2.853 14.681 1.00 96.56 179 CYS A CA 1
ATOM 1339 C C . CYS A 1 179 ? -23.714 3.589 13.963 1.00 96.56 179 CYS A C 1
ATOM 1341 O O . CYS A 1 179 ? -24.466 2.927 13.247 1.00 96.56 179 CYS A O 1
ATOM 1343 N N . PRO A 1 180 ? -23.846 4.923 14.093 1.00 96.31 180 PRO A N 1
ATOM 1344 C CA . PRO A 1 180 ? -24.957 5.689 13.524 1.00 96.31 180 PRO A CA 1
ATOM 1345 C C . PRO A 1 180 ? -24.925 5.731 11.994 1.00 96.31 180 PRO A C 1
ATOM 1347 O O . PRO A 1 180 ? -25.973 5.796 11.368 1.00 96.31 180 PRO A O 1
ATOM 1350 N N . GLU A 1 181 ? -23.735 5.641 11.397 1.00 93.50 181 GLU A N 1
ATOM 1351 C CA . GLU A 1 181 ? -23.564 5.690 9.942 1.00 93.50 181 GLU A CA 1
ATOM 1352 C C . GLU A 1 181 ? -23.896 4.357 9.266 1.00 93.50 181 GLU A C 1
ATOM 1354 O O . GLU A 1 181 ? -24.619 4.307 8.277 1.00 93.50 181 GLU A O 1
ATOM 1359 N N . CYS A 1 182 ? -23.353 3.245 9.780 1.00 93.56 182 CYS A N 1
ATOM 1360 C CA . CYS A 1 182 ? -23.458 1.945 9.105 1.00 93.56 182 CYS A CA 1
ATOM 1361 C C . CYS A 1 182 ? -24.345 0.919 9.819 1.00 93.56 182 CYS A C 1
ATOM 1363 O O . CYS A 1 182 ? -24.485 -0.201 9.325 1.00 93.56 182 CYS A O 1
ATOM 1365 N N . GLY A 1 183 ? -24.892 1.248 10.991 1.00 95.88 183 GLY A N 1
ATOM 1366 C CA . GLY A 1 183 ? -25.771 0.365 11.760 1.00 95.88 183 GLY A CA 1
ATOM 1367 C C . GLY A 1 183 ? -25.088 -0.871 12.359 1.00 95.88 183 GLY A C 1
ATOM 1368 O O . GLY A 1 183 ? -25.765 -1.756 12.876 1.00 95.88 183 GLY A O 1
ATOM 1369 N N . ARG A 1 184 ? -23.753 -0.985 12.291 1.00 93.88 184 ARG A N 1
ATOM 1370 C CA . ARG A 1 184 ? -23.035 -2.137 12.859 1.00 93.88 184 ARG A CA 1
ATOM 1371 C C . ARG A 1 184 ? -22.940 -2.014 14.373 1.00 93.88 184 ARG A C 1
ATOM 1373 O O . ARG A 1 184 ? -22.442 -1.008 14.878 1.00 93.88 184 ARG A O 1
ATOM 1380 N N . ALA A 1 185 ? -23.350 -3.070 15.067 1.00 96.06 185 ALA A N 1
ATOM 1381 C CA . ALA A 1 185 ? -23.090 -3.219 16.489 1.00 96.06 185 ALA A CA 1
ATOM 1382 C C . ALA A 1 185 ? -21.580 -3.305 16.754 1.00 96.06 185 ALA A C 1
ATOM 1384 O O . ALA A 1 185 ? -20.825 -3.928 15.990 1.00 96.06 185 ALA A O 1
ATOM 1385 N N . PHE A 1 186 ? -21.148 -2.681 17.839 1.00 95.88 186 PHE A N 1
ATOM 1386 C CA . PHE A 1 186 ? -19.771 -2.705 18.292 1.00 95.88 186 PHE A CA 1
ATOM 1387 C C . PHE A 1 186 ? -19.706 -2.866 19.807 1.00 95.88 186 PHE A C 1
ATOM 1389 O O . PHE A 1 186 ? -20.621 -2.497 20.538 1.00 95.88 186 PHE A O 1
ATOM 1396 N N . ASP A 1 187 ? -18.585 -3.406 20.252 1.00 96.00 187 ASP A N 1
ATOM 1397 C CA . ASP A 1 187 ? -18.172 -3.489 21.640 1.00 96.00 187 ASP A CA 1
ATOM 1398 C C . ASP A 1 187 ? -16.691 -3.074 21.693 1.00 96.00 187 ASP A C 1
ATOM 1400 O O . ASP A 1 187 ? -15.953 -3.296 20.730 1.00 96.00 187 ASP A O 1
ATOM 1404 N N . GLU A 1 188 ? -16.251 -2.406 22.760 1.00 95.56 188 GLU A N 1
ATOM 1405 C CA . GLU A 1 188 ? -14.903 -1.810 22.804 1.00 95.56 188 GLU A CA 1
ATOM 1406 C C . GLU A 1 188 ? -13.783 -2.859 22.702 1.00 95.56 188 GLU A C 1
ATOM 1408 O O . GLU A 1 188 ? -12.797 -2.659 21.987 1.00 95.56 188 GLU A O 1
ATOM 1413 N N . ALA A 1 189 ? -13.951 -4.007 23.363 1.00 96.31 189 ALA A N 1
ATOM 1414 C CA . ALA A 1 189 ? -12.978 -5.097 23.333 1.00 96.31 189 ALA A CA 1
ATOM 1415 C C . ALA A 1 189 ? -12.844 -5.696 21.921 1.00 96.31 189 ALA A C 1
ATOM 1417 O O . ALA A 1 189 ? -11.739 -5.904 21.418 1.00 96.31 189 ALA A O 1
ATOM 1418 N N . GLY A 1 190 ? -13.968 -5.902 21.247 1.00 95.19 190 GLY A N 1
ATOM 1419 C CA . GLY A 1 190 ? -14.079 -6.445 19.904 1.00 95.19 190 GLY A CA 1
ATOM 1420 C C . GLY A 1 190 ? -13.715 -5.438 18.820 1.00 95.19 190 GLY A C 1
ATOM 1421 O O . GLY A 1 190 ? -13.311 -5.854 17.731 1.00 95.19 190 GLY A O 1
ATOM 1422 N N . LEU A 1 191 ? -13.817 -4.130 19.081 1.00 95.31 191 LEU A N 1
ATOM 1423 C CA . LEU A 1 191 ? -13.217 -3.093 18.238 1.00 95.31 191 LEU A CA 1
ATOM 1424 C C . LEU A 1 191 ? -11.697 -3.164 18.311 1.00 95.31 191 LEU A C 1
ATOM 1426 O O . LEU A 1 191 ? -11.050 -3.236 17.265 1.00 95.31 191 LEU A O 1
ATOM 1430 N N . ARG A 1 192 ? -11.136 -3.208 19.524 1.00 96.25 192 ARG A N 1
ATOM 1431 C CA . ARG A 1 192 ? -9.693 -3.360 19.730 1.00 96.25 192 ARG A CA 1
ATOM 1432 C C . ARG A 1 192 ? -9.157 -4.610 19.039 1.00 96.25 192 ARG A C 1
ATOM 1434 O O . ARG A 1 192 ? -8.217 -4.506 18.256 1.00 96.25 192 ARG A O 1
ATOM 1441 N N . GLU A 1 193 ? -9.773 -5.767 19.273 1.00 95.38 193 GLU A N 1
ATOM 1442 C CA . GLU A 1 193 ? -9.341 -7.025 18.657 1.00 95.38 193 GLU A CA 1
ATOM 1443 C C . GLU A 1 193 ? -9.423 -6.962 17.124 1.00 95.38 193 GLU A C 1
ATOM 1445 O O . GLU A 1 193 ? -8.491 -7.369 16.427 1.00 95.38 193 GLU A O 1
ATOM 1450 N N . ARG A 1 194 ? -10.511 -6.402 16.573 1.00 92.94 194 ARG A N 1
ATOM 1451 C CA . ARG A 1 194 ? -10.652 -6.238 15.119 1.00 92.94 194 ARG A CA 1
ATOM 1452 C C . ARG A 1 194 ? -9.575 -5.333 14.541 1.00 92.94 194 ARG A C 1
ATOM 1454 O O . ARG A 1 194 ? -8.996 -5.687 13.517 1.00 92.94 194 ARG A O 1
ATOM 1461 N N . TRP A 1 195 ? -9.301 -4.194 15.167 1.00 93.19 195 TRP A N 1
ATOM 1462 C CA . TRP A 1 195 ? -8.278 -3.266 14.697 1.00 93.19 195 TRP A CA 1
ATOM 1463 C C . TRP A 1 195 ? -6.876 -3.858 14.777 1.00 93.19 195 TRP A C 1
ATOM 1465 O O . TRP A 1 195 ? -6.139 -3.789 13.792 1.00 93.19 195 TRP A O 1
ATOM 1475 N N . GLU A 1 196 ? -6.521 -4.495 15.894 1.00 93.88 196 GLU A N 1
ATOM 1476 C CA . GLU A 1 196 ? -5.229 -5.172 16.031 1.00 93.88 196 GLU A CA 1
ATOM 1477 C C . GLU A 1 196 ? -5.065 -6.263 14.967 1.00 93.88 196 GLU A C 1
ATOM 1479 O O . GLU A 1 196 ? -4.045 -6.290 14.281 1.00 93.88 196 GLU A O 1
ATOM 1484 N N . ARG A 1 197 ? -6.106 -7.069 14.718 1.00 91.19 197 ARG A N 1
ATOM 1485 C CA . ARG A 1 197 ? -6.099 -8.091 13.661 1.00 91.19 197 ARG A CA 1
ATOM 1486 C C . ARG A 1 197 ? -5.955 -7.492 12.259 1.00 91.19 197 ARG A C 1
ATOM 1488 O O . ARG A 1 197 ? -5.205 -8.024 11.443 1.00 91.19 197 ARG A O 1
ATOM 1495 N N . ILE A 1 198 ? -6.657 -6.397 11.953 1.00 88.44 198 ILE A N 1
ATOM 1496 C CA . ILE A 1 198 ? -6.542 -5.708 10.655 1.00 88.44 198 ILE A CA 1
ATOM 1497 C C . ILE A 1 198 ? -5.100 -5.237 10.434 1.00 88.44 198 ILE A C 1
ATOM 1499 O O . ILE A 1 198 ? -4.534 -5.480 9.367 1.00 88.44 198 ILE A O 1
ATOM 1503 N N . TYR A 1 199 ? -4.489 -4.603 11.436 1.00 88.12 199 TYR A N 1
ATOM 1504 C CA . TYR A 1 199 ? -3.112 -4.122 11.333 1.00 88.12 199 TYR A CA 1
ATOM 1505 C C . TYR A 1 199 ? -2.081 -5.250 11.320 1.00 88.12 199 TYR A C 1
ATOM 1507 O O . TYR A 1 199 ? -1.100 -5.153 10.586 1.00 88.12 199 TYR A O 1
ATOM 1515 N N . GLU A 1 200 ? -2.314 -6.339 12.049 1.00 89.00 200 GLU A N 1
ATOM 1516 C CA . GLU A 1 200 ? -1.473 -7.533 11.981 1.00 89.00 200 GLU A CA 1
ATOM 1517 C C . GLU A 1 200 ? -1.475 -8.127 10.565 1.00 89.00 200 GLU A C 1
ATOM 1519 O O . GLU A 1 200 ? -0.417 -8.435 10.018 1.00 89.00 200 GLU A O 1
ATOM 1524 N N . LEU A 1 201 ? -2.644 -8.227 9.923 1.00 84.75 201 LEU A N 1
ATOM 1525 C CA . LEU A 1 201 ? -2.750 -8.689 8.536 1.00 84.75 201 LEU A CA 1
ATOM 1526 C C . LEU A 1 201 ? -2.054 -7.740 7.552 1.00 84.75 201 LEU A C 1
ATOM 1528 O O . LEU A 1 201 ? -1.412 -8.206 6.609 1.00 84.75 201 LEU A O 1
ATOM 1532 N N . LEU A 1 202 ? -2.148 -6.425 7.773 1.00 82.00 202 LEU A N 1
ATOM 1533 C CA . LEU A 1 202 ? -1.442 -5.427 6.962 1.00 82.00 202 LEU A CA 1
ATOM 1534 C C . LEU A 1 202 ? 0.080 -5.516 7.124 1.00 82.00 202 LEU A C 1
ATOM 1536 O O . LEU A 1 202 ? 0.792 -5.318 6.147 1.00 82.00 202 LEU A O 1
ATOM 1540 N N . GLN A 1 203 ? 0.577 -5.842 8.319 1.00 80.88 203 GLN A N 1
ATOM 1541 C CA . GLN A 1 203 ? 2.009 -6.025 8.578 1.00 80.88 203 GLN A CA 1
ATOM 1542 C C . GLN A 1 203 ? 2.533 -7.371 8.065 1.00 80.88 203 GLN A C 1
ATOM 1544 O O . GLN A 1 203 ? 3.650 -7.443 7.558 1.00 80.88 203 GLN A O 1
ATOM 1549 N N . ARG A 1 204 ? 1.729 -8.437 8.166 1.00 80.44 204 ARG A N 1
ATOM 1550 C CA . ARG A 1 204 ? 2.074 -9.771 7.648 1.00 80.44 204 ARG A CA 1
ATOM 1551 C C . ARG A 1 204 ? 2.093 -9.829 6.130 1.00 80.44 204 ARG A C 1
ATOM 1553 O O . ARG A 1 204 ? 2.752 -10.710 5.588 1.00 80.44 204 ARG A O 1
ATOM 1560 N N . LYS A 1 205 ? 1.349 -8.957 5.444 1.00 68.19 205 LYS A N 1
ATOM 1561 C CA . LYS A 1 205 ? 1.400 -8.859 3.988 1.00 68.19 205 LYS A CA 1
ATOM 1562 C C . LYS A 1 205 ? 2.582 -7.952 3.628 1.00 68.19 205 LYS A C 1
ATOM 1564 O O . LYS A 1 205 ? 2.416 -6.733 3.686 1.00 68.19 205 LYS A O 1
ATOM 1569 N N . PRO A 1 206 ? 3.769 -8.493 3.273 1.00 49.03 206 PRO A N 1
ATOM 1570 C CA . PRO A 1 206 ? 4.794 -7.659 2.665 1.00 49.03 206 PRO A CA 1
ATOM 1571 C C . PRO A 1 206 ? 4.145 -6.919 1.490 1.00 49.03 206 PRO A C 1
ATOM 1573 O O . PRO A 1 206 ? 3.273 -7.473 0.810 1.00 49.03 206 PRO A O 1
ATOM 1576 N N . GLY A 1 207 ? 4.490 -5.639 1.323 1.00 45.00 207 GLY A N 1
ATOM 1577 C CA . GLY A 1 207 ? 4.038 -4.836 0.185 1.00 45.00 207 GLY A CA 1
ATOM 1578 C C . GLY A 1 207 ? 4.202 -5.597 -1.142 1.00 45.00 207 GLY A C 1
ATOM 1579 O O . GLY A 1 207 ? 4.982 -6.546 -1.183 1.00 45.00 207 GLY A O 1
ATOM 1580 N N . PRO A 1 208 ? 3.430 -5.215 -2.177 1.00 43.00 208 PRO A N 1
ATOM 1581 C CA . PRO A 1 208 ? 3.242 -5.991 -3.409 1.00 43.00 208 PRO A CA 1
ATOM 1582 C C . PRO A 1 208 ? 4.528 -6.566 -4.004 1.00 43.00 208 PRO A C 1
ATOM 1584 O O . PRO A 1 208 ? 5.552 -5.847 -3.982 1.00 43.00 208 PRO A O 1
#

Secondary structure (DSSP, 8-state):
---PPPPPPPPP-PPPTHHHHHHHHHSSSTTHHHHTTTS-HHHHHHHHHHHHHHHHHHHHHHHHHHHTTS---TT--TT--TT--HHHHHHHHHHHHHHHHHHHHHHHHHHHHHHH--HHHHHHHHHHHHHHHHHHHHHHHHHHHHHHHHHHHHHHTTT-B-TTT--B-TTSPSSSEE-TTT--EE-HHHHHHHHHHHHHHHHHS---

pLDDT: mean 75.58, std 18.33, range [42.34, 97.44]

Foldseek 3Di:
DDDDDDDDDDDDPDDDPPVVVVVVVPVPPPPPVVVVVPDDVVVVVVVVVVVVVVVVVVVVVVVVVVVVVPDPPPQDPVVPQLPCDPVNVVLVVVLVVLVVQLVVLVVQLVCCCVPVVDCVSVVVSVVSNVVSVVVNVVSLVVNVVVLVVVLVVCVVLLLQADSRHRDGNSPPDAAWDADPPPRDTDGSVVSVVVSVVSSVVVVVDRDD